Protein AF-0000000080629935 (afdb_homodimer)

Structure (mmCIF, N/CA/C/O backbone):
data_AF-0000000080629935-model_v1
#
loop_
_entity.id
_entity.type
_entity.pdbx_description
1 polymer 'L-2-amino-thiazoline-4-carboxylic acid hydrolase'
#
loop_
_atom_site.group_PDB
_atom_site.id
_atom_site.type_symbol
_atom_site.label_atom_id
_atom_site.label_alt_id
_atom_site.label_comp_id
_atom_site.label_asym_id
_atom_site.label_entity_id
_atom_site.label_seq_id
_atom_site.pdbx_PDB_ins_code
_atom_site.Cartn_x
_atom_site.Cartn_y
_atom_site.Cartn_z
_atom_site.occupancy
_atom_site.B_iso_or_equiv
_atom_site.auth_seq_id
_atom_site.auth_comp_id
_atom_site.auth_asym_id
_atom_site.auth_atom_id
_atom_site.pdbx_PDB_model_num
ATOM 1 N N . MET A 1 1 ? -46.656 -44.812 -2.889 1 33.25 1 MET A N 1
ATOM 2 C CA . MET A 1 1 ? -46.312 -43.688 -2.041 1 33.25 1 MET A CA 1
ATOM 3 C C . MET A 1 1 ? -44.938 -43.125 -2.422 1 33.25 1 MET A C 1
ATOM 5 O O . MET A 1 1 ? -43.906 -43.75 -2.172 1 33.25 1 MET A O 1
ATOM 9 N N . THR A 1 2 ? -44.875 -42.406 -3.613 1 36.81 2 THR A N 1
ATOM 10 C CA . THR A 1 2 ? -43.75 -41.844 -4.352 1 36.81 2 THR A CA 1
ATOM 11 C C . THR A 1 2 ? -43.062 -40.75 -3.531 1 36.81 2 THR A C 1
ATOM 13 O O . THR A 1 2 ? -43.656 -39.781 -3.141 1 36.81 2 THR A O 1
ATOM 16 N N . GLU A 1 3 ? -42.094 -41.219 -2.697 1 35.28 3 GLU A N 1
ATOM 17 C CA . GLU A 1 3 ? -41.281 -40.406 -1.798 1 35.28 3 GLU A CA 1
ATOM 18 C C . GLU A 1 3 ? -40.594 -39.281 -2.559 1 35.28 3 GLU A C 1
ATOM 20 O O . GLU A 1 3 ? -39.812 -39.562 -3.492 1 35.28 3 GLU A O 1
ATOM 25 N N . ASP A 1 4 ? -41.188 -38.094 -2.67 1 37.97 4 ASP A N 1
ATOM 26 C CA . ASP A 1 4 ? -40.688 -36.812 -3.172 1 37.97 4 ASP A CA 1
ATOM 27 C C . ASP A 1 4 ? -39.375 -36.406 -2.471 1 37.97 4 ASP A C 1
ATOM 29 O O . ASP A 1 4 ? -39.406 -36.062 -1.287 1 37.97 4 ASP A O 1
ATOM 33 N N . THR A 1 5 ? -38.312 -37.125 -2.711 1 33.22 5 THR A N 1
ATOM 34 C CA . THR A 1 5 ? -37.031 -36.75 -2.135 1 33.22 5 THR A CA 1
ATOM 35 C C . THR A 1 5 ? -36.656 -35.344 -2.508 1 33.22 5 THR A C 1
ATOM 37 O O . THR A 1 5 ? -36.406 -35.031 -3.678 1 33.22 5 THR A O 1
ATOM 40 N N . LYS A 1 6 ? -37.219 -34.344 -1.688 1 39.31 6 LYS A N 1
ATOM 41 C CA . LYS A 1 6 ? -36.781 -32.969 -1.823 1 39.31 6 LYS A CA 1
ATOM 42 C C . LYS A 1 6 ? -35.25 -32.875 -1.893 1 39.31 6 LYS A C 1
ATOM 44 O O . LYS A 1 6 ? -34.562 -33.438 -1.053 1 39.31 6 LYS A O 1
ATOM 49 N N . PRO A 1 7 ? -34.719 -32.562 -3.141 1 34.25 7 PRO A N 1
ATOM 50 C CA . PRO A 1 7 ? -33.25 -32.438 -3.207 1 34.25 7 PRO A CA 1
ATOM 51 C C . PRO A 1 7 ? -32.688 -31.547 -2.1 1 34.25 7 PRO A C 1
ATOM 53 O O . PRO A 1 7 ? -33.375 -30.656 -1.594 1 34.25 7 PRO A O 1
ATOM 56 N N . PRO A 1 8 ? -31.609 -31.969 -1.345 1 31.23 8 PRO A N 1
ATOM 57 C CA . PRO A 1 8 ? -31.078 -31.203 -0.211 1 31.23 8 PRO A CA 1
ATOM 58 C C . PRO A 1 8 ? -30.719 -29.766 -0.582 1 31.23 8 PRO A C 1
ATOM 60 O O . PRO A 1 8 ? -30.125 -29.531 -1.639 1 31.23 8 PRO A O 1
ATOM 63 N N . ALA A 1 9 ? -31.453 -28.719 -0.182 1 34.16 9 ALA A N 1
ATOM 64 C CA . ALA A 1 9 ? -31.391 -27.266 -0.333 1 34.16 9 ALA A CA 1
ATOM 65 C C . ALA A 1 9 ? -30.016 -26.734 0.021 1 34.16 9 ALA A C 1
ATOM 67 O O . ALA A 1 9 ? -29.781 -25.516 -0.039 1 34.16 9 ALA A O 1
ATOM 68 N N . PHE A 1 10 ? -29.281 -27.438 0.878 1 31.06 10 PHE A N 1
ATOM 69 C CA . PHE A 1 10 ? -28.281 -26.609 1.57 1 31.06 10 PHE A CA 1
ATOM 70 C C . PHE A 1 10 ? -27.141 -26.234 0.634 1 31.06 10 PHE A C 1
ATOM 72 O O . PHE A 1 10 ? -26.125 -26.922 0.597 1 31.06 10 PHE A O 1
ATOM 79 N N . ALA A 1 11 ? -27.266 -26.172 -0.703 1 33.25 11 ALA A N 1
ATOM 80 C CA . ALA A 1 11 ? -26 -25.75 -1.275 1 33.25 11 ALA A CA 1
ATOM 81 C C . ALA A 1 11 ? -25.469 -24.516 -0.56 1 33.25 11 ALA A C 1
ATOM 83 O O . ALA A 1 11 ? -26.188 -23.531 -0.379 1 33.25 11 ALA A O 1
ATOM 84 N N . PRO A 1 12 ? -24.469 -24.562 0.341 1 32.44 12 PRO A N 1
ATOM 85 C CA . PRO A 1 12 ? -23.984 -23.344 0.992 1 32.44 12 PRO A CA 1
ATOM 86 C C . PRO A 1 12 ? -23.938 -22.156 0.04 1 32.44 12 PRO A C 1
ATOM 88 O O . PRO A 1 12 ? -23.641 -22.312 -1.147 1 32.44 12 PRO A O 1
ATOM 91 N N . ALA A 1 13 ? -24.766 -21.125 0.115 1 33.16 13 ALA A N 1
ATOM 92 C CA . ALA A 1 13 ? -24.812 -19.891 -0.667 1 33.16 13 ALA A CA 1
ATOM 93 C C . ALA A 1 13 ? -23.406 -19.438 -1.07 1 33.16 13 ALA A C 1
ATOM 95 O O . ALA A 1 13 ? -22.438 -19.75 -0.384 1 33.16 13 ALA A O 1
ATOM 96 N N . ALA A 1 14 ? -22.969 -19.125 -2.227 1 40.19 14 ALA A N 1
ATOM 97 C CA . ALA A 1 14 ? -21.812 -18.438 -2.795 1 40.19 14 ALA A CA 1
ATOM 98 C C . ALA A 1 14 ? -21.281 -17.359 -1.84 1 40.19 14 ALA A C 1
ATOM 100 O O . ALA A 1 14 ? -22.047 -16.5 -1.384 1 40.19 14 ALA A O 1
ATOM 101 N N . GLY A 1 15 ? -20.359 -17.453 -0.829 1 44.31 15 GLY A N 1
ATOM 102 C CA . GLY A 1 15 ? -19.859 -16.562 0.204 1 44.31 15 GLY A CA 1
ATOM 103 C C . GLY A 1 15 ? -19.875 -15.102 -0.219 1 44.31 15 GLY A C 1
ATOM 104 O O . GLY A 1 15 ? -19.391 -14.758 -1.3 1 44.31 15 GLY A O 1
ATOM 105 N N . ALA A 1 16 ? -20.797 -14.281 0.183 1 56.59 16 ALA A N 1
ATOM 106 C CA . ALA A 1 16 ? -21.047 -12.875 -0.113 1 56.59 16 ALA A CA 1
ATOM 107 C C . ALA A 1 16 ? -19.75 -12.078 -0.083 1 56.59 16 ALA A C 1
ATOM 109 O O . ALA A 1 16 ? -18.875 -12.328 0.755 1 56.59 16 ALA A O 1
ATOM 110 N N . ALA A 1 17 ? -19.391 -11.438 -1.203 1 70.88 17 ALA A N 1
ATOM 111 C CA . ALA A 1 17 ? -18.281 -10.484 -1.284 1 70.88 17 ALA A CA 1
ATOM 112 C C . ALA A 1 17 ? -18.25 -9.578 -0.054 1 70.88 17 ALA A C 1
ATOM 114 O O . ALA A 1 17 ? -19.297 -9.195 0.469 1 70.88 17 ALA A O 1
ATOM 115 N N . PRO A 1 18 ? -17.031 -9.531 0.608 1 81.25 18 PRO A N 1
ATOM 116 C CA . PRO A 1 18 ? -16.938 -8.617 1.75 1 81.25 18 PRO A CA 1
ATOM 117 C C . PRO A 1 18 ? -17.562 -7.25 1.459 1 81.25 18 PRO A C 1
ATOM 119 O O . PRO A 1 18 ? -17.578 -6.809 0.307 1 81.25 18 PRO A O 1
ATOM 122 N N . ASP A 1 19 ? -18.016 -6.719 2.506 1 88.94 19 ASP A N 1
ATOM 123 C CA . ASP A 1 19 ? -18.609 -5.395 2.342 1 88.94 19 ASP A CA 1
ATOM 124 C C . ASP A 1 19 ? -17.531 -4.352 2.025 1 88.94 19 ASP A C 1
ATOM 126 O O . ASP A 1 19 ? -16.344 -4.637 2.105 1 88.94 19 ASP A O 1
ATOM 130 N N . HIS A 1 20 ? -17.953 -3.195 1.669 1 88.62 20 HIS A N 1
ATOM 131 C CA . HIS A 1 20 ? -17.094 -2.111 1.21 1 88.62 20 HIS A CA 1
ATOM 132 C C . HIS A 1 20 ? -16.031 -1.762 2.258 1 88.62 20 HIS A C 1
ATOM 134 O O . HI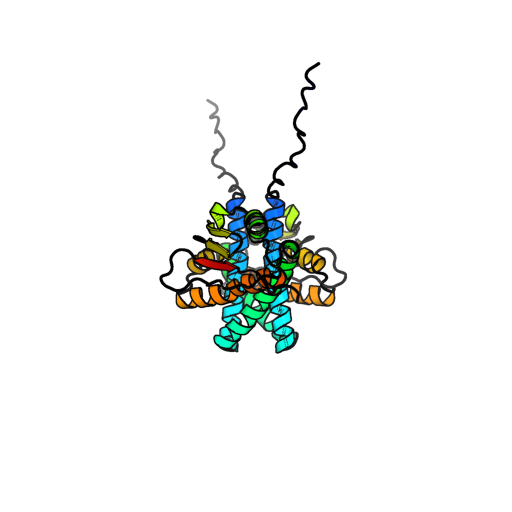S A 1 20 ? -14.844 -1.656 1.94 1 88.62 20 HIS A O 1
ATOM 140 N N . ALA A 1 21 ? -16.484 -1.574 3.459 1 90.44 21 ALA A N 1
ATOM 141 C CA . ALA A 1 21 ? -15.57 -1.202 4.539 1 90.44 21 ALA A CA 1
ATOM 142 C C . ALA A 1 21 ? -14.477 -2.25 4.719 1 90.44 21 ALA A C 1
ATOM 144 O O . ALA A 1 21 ? -13.305 -1.91 4.922 1 90.44 21 ALA A O 1
ATOM 145 N N . THR A 1 22 ? -14.867 -3.469 4.609 1 93.56 22 THR A N 1
ATOM 146 C CA . THR A 1 22 ? -13.914 -4.562 4.75 1 93.56 22 THR A CA 1
ATOM 147 C C . THR A 1 22 ? -12.914 -4.57 3.594 1 93.56 22 THR A C 1
ATOM 149 O O . THR A 1 22 ? -11.719 -4.77 3.799 1 93.56 22 THR A O 1
ATOM 152 N N . GLN A 1 23 ? -13.414 -4.316 2.391 1 94 23 GLN A N 1
ATOM 153 C CA . GLN A 1 23 ? -12.531 -4.289 1.228 1 94 23 GLN A CA 1
ATOM 154 C C . GLN A 1 23 ? -11.508 -3.162 1.34 1 94 23 GLN A C 1
ATOM 156 O O . GLN A 1 23 ? -10.336 -3.342 0.995 1 94 23 GLN A O 1
ATOM 161 N N . LEU A 1 24 ? -11.953 -2.078 1.814 1 95.5 24 LEU A N 1
ATOM 162 C CA . LEU A 1 24 ? -11.055 -0.943 1.99 1 95.5 24 LEU A CA 1
ATOM 163 C C . LEU A 1 24 ? -10.016 -1.237 3.066 1 95.5 24 LEU A C 1
ATOM 165 O O . LEU A 1 24 ? -8.828 -0.963 2.877 1 95.5 24 LEU A O 1
ATOM 169 N N . ARG A 1 25 ? -10.484 -1.819 4.16 1 95.94 25 ARG A N 1
ATOM 170 C CA . ARG A 1 25 ? -9.562 -2.186 5.23 1 95.94 25 ARG A CA 1
ATOM 171 C C . ARG A 1 25 ? -8.523 -3.195 4.742 1 95.94 25 ARG A C 1
ATOM 173 O O . ARG A 1 25 ? -7.352 -3.117 5.109 1 95.94 25 ARG A O 1
ATOM 180 N N . ASN A 1 26 ? -8.984 -4.121 3.934 1 96.19 26 ASN A N 1
ATOM 181 C CA . ASN A 1 26 ? -8.062 -5.105 3.371 1 96.19 26 ASN A CA 1
ATOM 182 C C . ASN A 1 26 ? -7.027 -4.457 2.465 1 96.19 26 ASN A C 1
ATOM 184 O O . ASN A 1 26 ? -5.871 -4.883 2.434 1 96.19 26 ASN A O 1
ATOM 188 N N . ALA A 1 27 ? -7.461 -3.465 1.712 1 97 27 ALA A N 1
ATOM 189 C CA . ALA A 1 27 ? -6.52 -2.756 0.85 1 97 27 ALA A CA 1
ATOM 190 C C . ALA A 1 27 ? -5.465 -2.027 1.674 1 97 27 ALA A C 1
ATOM 192 O O . ALA A 1 27 ? -4.281 -2.033 1.323 1 97 27 ALA A O 1
ATOM 193 N N . TYR A 1 28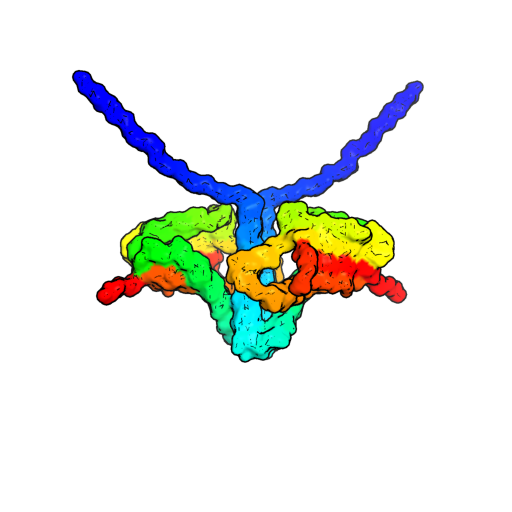 ? -5.801 -1.416 2.783 1 98.06 28 TYR A N 1
ATOM 194 C CA . TYR A 1 28 ? -4.848 -0.768 3.678 1 98.06 28 TYR A CA 1
ATOM 195 C C . TYR A 1 28 ? -3.92 -1.791 4.32 1 98.06 28 TYR A C 1
ATOM 197 O O . TYR A 1 28 ? -2.727 -1.529 4.5 1 98.06 28 TYR A O 1
ATOM 205 N N . ALA A 1 29 ? -4.492 -2.914 4.652 1 98.06 29 ALA A N 1
ATOM 206 C CA . ALA A 1 29 ? -3.684 -3.975 5.242 1 98.06 29 ALA A CA 1
ATOM 207 C C . ALA A 1 29 ? -2.621 -4.465 4.266 1 98.06 29 ALA A C 1
ATOM 209 O O . ALA A 1 29 ? -1.511 -4.816 4.668 1 98.06 29 ALA A O 1
ATOM 210 N N . MET A 1 30 ? -2.971 -4.473 3.01 1 98.12 30 MET A N 1
ATOM 211 C CA . MET A 1 30 ? -2.006 -4.875 1.989 1 98.12 30 MET A CA 1
ATOM 212 C C . MET A 1 30 ? -0.875 -3.857 1.883 1 98.12 30 MET A C 1
ATOM 214 O O . MET A 1 30 ? 0.289 -4.23 1.727 1 98.12 30 MET A O 1
ATOM 218 N N . ARG A 1 31 ? -1.208 -2.65 1.951 1 98.62 31 ARG A N 1
ATOM 219 C CA . ARG A 1 31 ? -0.164 -1.63 1.954 1 98.62 31 ARG A CA 1
ATOM 220 C C . ARG A 1 31 ? 0.712 -1.747 3.195 1 98.62 31 ARG A C 1
ATOM 222 O O . ARG A 1 31 ? 1.938 -1.648 3.109 1 98.62 31 ARG A O 1
ATOM 229 N N . ALA A 1 32 ? 0.065 -1.957 4.348 1 98.88 32 ALA A N 1
ATOM 230 C CA . ALA A 1 32 ? 0.81 -2.137 5.59 1 98.88 32 ALA A CA 1
ATOM 231 C C . ALA A 1 32 ? 1.787 -3.305 5.48 1 98.88 32 ALA A C 1
ATOM 233 O O . ALA A 1 32 ? 2.947 -3.191 5.883 1 98.88 32 ALA A O 1
ATOM 234 N N . ALA A 1 33 ? 1.313 -4.379 4.957 1 98.75 33 ALA A N 1
ATOM 235 C CA . ALA A 1 33 ? 2.158 -5.562 4.801 1 98.75 33 ALA A CA 1
ATOM 236 C C . ALA A 1 33 ? 3.33 -5.277 3.867 1 98.75 33 ALA A C 1
ATOM 238 O O . ALA A 1 33 ? 4.449 -5.738 4.109 1 98.75 33 ALA A O 1
ATOM 239 N N . SER A 1 34 ? 3.025 -4.551 2.832 1 98.69 34 SER A N 1
ATOM 240 C CA . SER A 1 34 ? 4.094 -4.176 1.913 1 98.69 34 SER A CA 1
ATOM 241 C C . SER A 1 34 ? 5.168 -3.359 2.621 1 98.69 34 SER A C 1
ATOM 243 O O . SER A 1 34 ? 6.363 -3.6 2.434 1 98.69 34 SER A O 1
ATOM 245 N N . TYR A 1 35 ? 4.793 -2.385 3.445 1 98.88 35 TYR A N 1
ATOM 246 C CA . TYR A 1 35 ? 5.734 -1.606 4.238 1 98.88 35 TYR A CA 1
ATOM 247 C C . TYR A 1 35 ? 6.566 -2.512 5.141 1 98.88 35 TYR A C 1
ATOM 249 O O . TYR A 1 35 ? 7.789 -2.381 5.203 1 98.88 35 TYR A O 1
ATOM 257 N N . ALA A 1 36 ? 5.902 -3.4 5.785 1 98.94 36 ALA A N 1
ATOM 258 C CA . ALA A 1 36 ? 6.562 -4.238 6.781 1 98.94 36 ALA A CA 1
ATOM 259 C C . ALA A 1 36 ? 7.602 -5.148 6.129 1 98.94 36 ALA A C 1
ATOM 261 O O . ALA A 1 36 ? 8.719 -5.281 6.629 1 98.94 36 ALA A O 1
ATOM 262 N N . HIS A 1 37 ? 7.25 -5.746 5.008 1 98.88 37 HIS A N 1
ATOM 263 C CA . HIS A 1 37 ? 8.188 -6.652 4.352 1 98.88 37 HIS A CA 1
ATOM 264 C C . HIS A 1 37 ? 9.359 -5.887 3.75 1 98.88 37 HIS A C 1
ATOM 266 O O . HIS A 1 37 ? 10.5 -6.363 3.787 1 98.88 37 HIS A O 1
ATOM 272 N N . MET A 1 38 ? 9.078 -4.703 3.176 1 98.88 38 MET A N 1
ATOM 273 C CA . MET A 1 38 ? 10.172 -3.861 2.688 1 98.88 38 MET A CA 1
ATOM 274 C C . MET A 1 38 ? 11.109 -3.477 3.824 1 98.88 38 MET A C 1
ATOM 276 O O . MET A 1 38 ? 12.328 -3.582 3.686 1 98.88 38 MET A O 1
ATOM 280 N N . PHE A 1 39 ? 10.578 -3.084 4.953 1 98.94 39 PHE A N 1
ATOM 281 C CA . PHE A 1 39 ? 11.367 -2.707 6.125 1 98.94 39 PHE A CA 1
ATOM 282 C C . PHE A 1 39 ? 12.219 -3.877 6.605 1 98.94 39 PHE A C 1
ATOM 284 O O . PHE A 1 39 ? 13.398 -3.707 6.906 1 98.94 39 PHE A O 1
ATOM 291 N N . ASP A 1 40 ? 11.625 -5.066 6.617 1 98.88 40 ASP A N 1
ATOM 292 C CA . ASP A 1 40 ? 12.336 -6.25 7.094 1 98.88 40 ASP A CA 1
ATOM 293 C C . ASP A 1 40 ? 13.516 -6.582 6.188 1 98.88 40 ASP A C 1
ATOM 295 O O . ASP A 1 40 ? 14.617 -6.859 6.672 1 98.88 40 ASP A O 1
ATOM 299 N N . VAL A 1 41 ? 13.297 -6.551 4.922 1 98.94 41 VAL A N 1
ATOM 300 C CA . VAL A 1 41 ? 14.367 -6.859 3.979 1 98.94 41 VAL A CA 1
ATOM 301 C C . VAL A 1 41 ? 15.484 -5.828 4.105 1 98.94 41 VAL A C 1
ATOM 303 O O . VAL A 1 41 ? 16.672 -6.184 4.148 1 98.94 41 VAL A O 1
ATOM 306 N N . LEU A 1 42 ? 15.125 -4.559 4.207 1 98.94 42 LEU A N 1
ATOM 307 C CA . LEU A 1 42 ? 16.109 -3.492 4.332 1 98.94 42 LEU A CA 1
ATOM 308 C C . LEU A 1 42 ? 16.875 -3.615 5.645 1 98.94 42 LEU A C 1
ATOM 310 O O . LEU A 1 42 ? 18.094 -3.42 5.672 1 98.94 42 LEU A O 1
ATOM 314 N N . ARG A 1 43 ? 16.156 -3.926 6.664 1 98.88 43 ARG A N 1
ATOM 315 C CA . ARG A 1 43 ? 16.797 -4.082 7.969 1 98.88 43 ARG A CA 1
ATOM 316 C C . ARG A 1 43 ? 17.797 -5.238 7.957 1 98.88 43 ARG A C 1
ATOM 318 O O . ARG A 1 43 ? 18.891 -5.129 8.516 1 98.88 43 ARG A O 1
ATOM 325 N N . GLU A 1 44 ? 17.391 -6.309 7.352 1 98.81 44 GLU A N 1
ATOM 326 C CA . GLU A 1 44 ? 18.266 -7.48 7.266 1 98.81 44 GLU A CA 1
ATOM 327 C C . GLU A 1 44 ? 19.531 -7.176 6.465 1 98.81 44 GLU A C 1
ATOM 329 O O . GLU A 1 44 ? 20.609 -7.66 6.793 1 98.81 44 GLU A O 1
ATOM 334 N N . ARG A 1 45 ? 19.391 -6.328 5.516 1 98.5 45 ARG A N 1
ATOM 335 C CA . ARG A 1 45 ? 20.5 -6.086 4.605 1 98.5 45 ARG A CA 1
ATOM 336 C C . ARG A 1 45 ? 21.391 -4.949 5.113 1 98.5 45 ARG A C 1
ATOM 338 O O . ARG A 1 45 ? 22.609 -4.973 4.922 1 98.5 45 ARG A O 1
ATOM 345 N N . TYR A 1 46 ? 20.719 -3.953 5.738 1 98.75 46 TYR A N 1
ATOM 346 C CA . TYR A 1 46 ? 21.484 -2.727 5.941 1 98.75 46 TYR A CA 1
ATOM 347 C C . TYR A 1 46 ? 21.359 -2.242 7.379 1 98.75 46 TYR A C 1
ATOM 349 O O . TYR A 1 46 ? 21.984 -1.243 7.762 1 98.75 46 TYR A O 1
ATOM 357 N N . GLY A 1 47 ? 20.594 -2.877 8.203 1 98.81 47 GLY A N 1
ATOM 358 C CA . GLY A 1 47 ? 20.391 -2.463 9.578 1 98.81 47 GLY A CA 1
ATOM 359 C C . GLY A 1 47 ? 19.172 -1.567 9.75 1 98.81 47 GLY A C 1
ATOM 360 O O . GLY A 1 47 ? 18.672 -1.012 8.781 1 98.81 47 GLY A O 1
ATOM 361 N N . THR A 1 48 ? 18.75 -1.412 10.977 1 98.81 48 THR A N 1
ATOM 362 C CA . THR A 1 48 ? 17.5 -0.746 11.336 1 98.81 48 THR A CA 1
ATOM 363 C C . THR A 1 48 ? 17.547 0.732 10.961 1 98.81 48 THR A C 1
ATOM 365 O O . THR A 1 48 ? 16.594 1.269 10.398 1 98.81 48 THR A O 1
ATOM 368 N N . GLU A 1 49 ? 18.656 1.392 11.281 1 98.75 49 GLU A N 1
ATOM 369 C CA . GLU A 1 49 ? 18.766 2.828 11.047 1 98.75 49 GLU A CA 1
ATOM 370 C C . GLU A 1 49 ? 18.656 3.154 9.562 1 98.75 49 GLU A C 1
ATOM 372 O O . GLU A 1 49 ? 17.938 4.082 9.18 1 98.75 49 GLU A O 1
ATOM 377 N N . THR A 1 50 ? 19.328 2.354 8.781 1 98.81 50 THR A N 1
ATOM 378 C CA . THR A 1 50 ? 19.297 2.566 7.34 1 98.81 50 THR A CA 1
ATOM 379 C C . THR A 1 50 ? 17.906 2.232 6.773 1 98.81 50 THR A C 1
ATOM 381 O O . THR A 1 50 ? 17.406 2.934 5.895 1 98.81 50 THR A O 1
ATOM 384 N N . ALA A 1 51 ? 17.281 1.161 7.238 1 98.88 51 ALA A N 1
ATOM 385 C CA . ALA A 1 51 ? 15.922 0.798 6.82 1 98.88 51 ALA A CA 1
ATOM 386 C C . ALA A 1 51 ? 14.945 1.935 7.09 1 98.88 51 ALA A C 1
ATOM 388 O O . ALA A 1 51 ? 14.133 2.281 6.227 1 98.88 51 ALA A O 1
ATOM 389 N N . LEU A 1 52 ? 15.094 2.498 8.281 1 98.88 52 LEU A N 1
ATOM 390 C CA . LEU A 1 52 ? 14.219 3.6 8.664 1 98.88 52 LEU A CA 1
ATOM 391 C C . LEU A 1 52 ? 14.469 4.82 7.781 1 98.88 52 LEU A C 1
ATOM 393 O O . LEU A 1 52 ? 13.523 5.492 7.367 1 98.88 52 LEU A O 1
ATOM 397 N N . ASP A 1 53 ? 15.695 5.105 7.531 1 98.88 53 ASP A N 1
ATOM 398 C CA . ASP A 1 53 ? 16.047 6.27 6.723 1 98.88 53 ASP A CA 1
ATOM 399 C C . ASP A 1 53 ? 15.484 6.152 5.312 1 98.88 53 ASP A C 1
ATOM 401 O O . ASP A 1 53 ? 14.883 7.098 4.797 1 98.88 53 ASP A O 1
ATOM 405 N N . ILE A 1 54 ? 15.609 5.023 4.707 1 98.94 54 ILE A N 1
ATOM 406 C CA . ILE A 1 54 ? 15.109 4.777 3.355 1 98.94 54 ILE A CA 1
ATOM 407 C C . ILE A 1 54 ? 13.586 4.844 3.346 1 98.94 54 ILE A C 1
ATOM 409 O 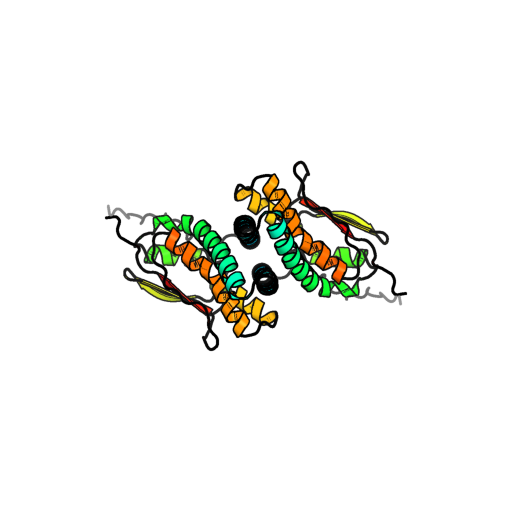O . ILE A 1 54 ? 12.992 5.504 2.49 1 98.94 54 ILE A O 1
ATOM 413 N N . GLY A 1 55 ? 13.008 4.133 4.281 1 98.94 55 GLY A N 1
ATOM 414 C CA . GLY A 1 55 ? 11.555 4.125 4.359 1 98.94 55 GLY A CA 1
ATOM 415 C C . GLY A 1 55 ? 10.961 5.5 4.594 1 98.94 55 GLY A C 1
ATOM 416 O O . GLY A 1 55 ? 9.961 5.863 3.965 1 98.94 55 GLY A O 1
ATOM 417 N N . ARG A 1 56 ? 11.586 6.234 5.488 1 98.94 56 ARG A N 1
ATOM 418 C CA . ARG A 1 56 ? 11.102 7.578 5.785 1 98.94 56 ARG A CA 1
ATOM 419 C C . ARG A 1 56 ? 11.227 8.484 4.562 1 98.94 56 ARG A C 1
ATOM 421 O O . ARG A 1 56 ? 10.328 9.281 4.285 1 98.94 56 ARG A O 1
ATOM 428 N N . GLU A 1 57 ? 12.281 8.367 3.887 1 98.94 57 GLU A N 1
ATOM 429 C CA . GLU A 1 57 ? 12.453 9.18 2.688 1 98.94 57 GLU A CA 1
ATOM 430 C C . GLU A 1 57 ? 11.383 8.852 1.645 1 98.94 57 GLU A C 1
ATOM 432 O O . GLU A 1 57 ? 10.789 9.758 1.052 1 98.94 57 GLU A O 1
ATOM 437 N N . ALA A 1 58 ? 11.164 7.594 1.395 1 98.88 58 ALA A N 1
ATOM 438 C CA . ALA A 1 58 ? 10.18 7.164 0.405 1 98.88 58 ALA A CA 1
ATOM 439 C C . ALA A 1 58 ? 8.781 7.641 0.783 1 98.88 58 ALA A C 1
ATOM 441 O O . ALA A 1 58 ? 8.047 8.156 -0.06 1 98.88 58 ALA A O 1
ATOM 442 N N . THR A 1 59 ? 8.414 7.465 2.072 1 98.88 59 THR A N 1
ATOM 443 C CA . THR A 1 59 ? 7.074 7.84 2.498 1 98.88 59 THR A CA 1
ATOM 444 C C . THR A 1 59 ? 6.926 9.359 2.551 1 98.88 59 THR A C 1
ATOM 446 O O . THR A 1 59 ? 5.848 9.891 2.283 1 98.88 59 THR A O 1
ATOM 449 N N . ARG A 1 60 ? 8.016 10.055 2.875 1 98.88 60 ARG A N 1
ATOM 450 C CA . ARG A 1 60 ? 7.977 11.516 2.834 1 98.88 60 ARG A CA 1
ATOM 451 C C . ARG A 1 60 ? 7.734 12.016 1.414 1 98.88 60 ARG A C 1
ATOM 453 O O . ARG A 1 60 ? 6.93 12.922 1.2 1 98.88 60 ARG A O 1
ATOM 460 N N . ARG A 1 61 ? 8.367 11.445 0.442 1 98.81 61 ARG A N 1
ATOM 461 C CA . ARG A 1 61 ? 8.156 11.82 -0.953 1 98.81 61 ARG A CA 1
ATOM 462 C C . ARG A 1 61 ? 6.715 11.57 -1.377 1 98.81 61 ARG A C 1
ATOM 464 O O . ARG A 1 61 ? 6.145 12.352 -2.145 1 98.81 61 ARG A O 1
ATOM 471 N N . LEU A 1 62 ? 6.191 10.469 -0.928 1 98.62 62 LEU A N 1
ATOM 472 C CA . LEU A 1 62 ? 4.777 10.203 -1.175 1 98.62 62 LEU A CA 1
ATOM 473 C C . LEU A 1 62 ? 3.906 11.305 -0.587 1 98.62 62 LEU A C 1
ATOM 475 O O . LEU A 1 62 ? 2.979 11.789 -1.243 1 98.62 62 LEU A O 1
ATOM 479 N N . GLY A 1 63 ? 4.203 11.68 0.639 1 98.75 63 GLY A N 1
ATOM 480 C CA . GLY A 1 63 ? 3.494 12.781 1.266 1 98.75 63 GLY A CA 1
ATOM 481 C C . GLY A 1 63 ? 3.621 14.086 0.496 1 98.75 63 GLY A C 1
ATOM 482 O O . GLY A 1 63 ? 2.646 14.828 0.358 1 98.75 63 GLY A O 1
ATOM 483 N N . GLU A 1 64 ? 4.812 14.375 0.026 1 98.75 64 GLU A N 1
ATOM 484 C CA . GLU A 1 64 ? 5.039 15.594 -0.747 1 98.75 64 GLU A CA 1
ATOM 485 C C . GLU A 1 64 ? 4.152 15.633 -1.986 1 98.75 64 GLU A C 1
ATOM 487 O O . GLU A 1 64 ? 3.545 16.672 -2.289 1 98.75 64 GLU A O 1
ATOM 492 N N . ALA A 1 65 ? 4.105 14.523 -2.619 1 97.62 65 ALA A N 1
ATOM 493 C CA . ALA A 1 65 ? 3.25 14.438 -3.799 1 97.62 65 ALA A CA 1
ATOM 494 C C . ALA A 1 65 ? 1.785 14.656 -3.43 1 97.62 65 ALA A C 1
ATOM 496 O O . ALA A 1 65 ? 1.046 15.32 -4.164 1 97.62 65 ALA A O 1
ATOM 497 N N . MET A 1 66 ? 1.336 14.195 -2.338 1 97.12 66 MET A N 1
ATOM 498 C CA . MET A 1 66 ? -0.048 14.312 -1.888 1 97.12 66 MET A CA 1
ATOM 499 C C . MET A 1 66 ? -0.357 15.727 -1.421 1 97.12 66 MET A C 1
ATOM 501 O O . MET A 1 66 ? -1.493 16.188 -1.535 1 97.12 66 MET A O 1
ATOM 505 N N . GLY A 1 67 ? 0.629 16.359 -0.862 1 98.31 67 GLY A N 1
ATOM 506 C CA . GLY A 1 67 ? 0.433 17.641 -0.217 1 98.31 67 GLY A CA 1
ATOM 507 C C . GLY A 1 67 ? 0.113 18.75 -1.196 1 98.31 67 GLY A C 1
ATOM 508 O O . GLY A 1 67 ? -0.426 19.797 -0.808 1 98.31 67 GLY A O 1
ATOM 509 N N . VAL A 1 68 ? 0.438 18.531 -2.477 1 97.19 68 VAL A N 1
ATOM 510 C CA . VAL A 1 68 ? 0.271 19.547 -3.518 1 97.19 68 VAL A CA 1
ATOM 511 C C . VAL A 1 68 ? -1.19 19.984 -3.578 1 97.19 68 VAL A C 1
ATOM 513 O O . VAL A 1 68 ? -1.481 21.172 -3.781 1 97.19 68 VAL A O 1
ATOM 516 N N . LYS A 1 69 ? -2.131 19.172 -3.326 1 96.56 69 LYS A N 1
ATOM 517 C CA . LYS A 1 69 ? -3.549 19.484 -3.465 1 96.56 69 LYS A CA 1
ATOM 518 C C . LYS A 1 69 ? -4.023 20.391 -2.33 1 96.56 69 LYS A C 1
ATOM 520 O O . LYS A 1 69 ? -5.105 20.984 -2.406 1 96.56 69 LYS A O 1
ATOM 525 N N . TYR A 1 70 ? -3.217 20.516 -1.309 1 98.19 70 TYR A N 1
ATOM 526 C CA . TYR A 1 70 ? -3.607 21.328 -0.164 1 98.19 70 TYR A CA 1
ATOM 527 C C . TYR A 1 70 ? -2.887 22.672 -0.181 1 98.19 70 TYR A C 1
ATOM 529 O O . TYR A 1 70 ? -3.064 23.5 0.726 1 98.19 70 TYR A O 1
ATOM 537 N N . ALA A 1 71 ? -2.125 23 -1.194 1 97.69 71 ALA A N 1
ATOM 538 C CA . ALA A 1 71 ? -1.251 24.172 -1.246 1 97.69 71 ALA A CA 1
ATOM 539 C C . ALA A 1 71 ? -2.059 25.453 -1.176 1 97.69 71 ALA A C 1
ATOM 541 O O . ALA A 1 71 ? -1.568 26.484 -0.687 1 97.69 71 ALA A O 1
ATOM 542 N N . ALA A 1 72 ? -3.281 25.391 -1.583 1 97.75 72 ALA A N 1
ATOM 543 C CA . ALA A 1 72 ? -4.129 26.578 -1.588 1 97.75 72 ALA A CA 1
ATOM 544 C C . ALA A 1 72 ? -4.402 27.062 -0.167 1 97.75 72 ALA A C 1
ATOM 546 O O . ALA A 1 72 ? -4.738 28.234 0.044 1 97.75 72 ALA A O 1
ATOM 547 N N . HIS A 1 73 ? -4.254 26.25 0.804 1 98.06 73 HIS A N 1
ATOM 548 C CA . HIS A 1 73 ? -4.523 26.609 2.193 1 98.06 73 HIS A CA 1
ATOM 549 C C . HIS A 1 73 ? -3.271 27.141 2.877 1 98.06 73 HIS A C 1
ATOM 551 O O . HIS A 1 73 ? -3.355 27.734 3.959 1 98.06 73 HIS A O 1
ATOM 557 N N . GLY A 1 74 ? -2.055 26.828 2.408 1 96.81 74 GLY A N 1
ATOM 558 C CA . GLY A 1 74 ? -0.812 27.297 3.004 1 96.81 74 GLY A CA 1
ATOM 559 C C . GLY A 1 74 ? -0.611 28.797 2.873 1 96.81 74 GLY A C 1
ATOM 560 O O . GLY A 1 74 ? -1.117 29.422 1.937 1 96.81 74 GLY A O 1
ATOM 561 N N . PRO A 1 75 ? -0.019 29.5 3.652 1 97.06 75 PRO A N 1
ATOM 562 C CA . PRO A 1 75 ? 0.686 28.875 4.773 1 97.06 75 PRO A CA 1
ATOM 563 C C . PRO A 1 75 ? -0.126 28.906 6.066 1 97.06 75 PRO A C 1
ATOM 565 O O . PRO A 1 75 ? 0.313 28.359 7.086 1 97.06 75 PRO A O 1
ATOM 568 N N . ASP A 1 76 ? -1.403 29.484 6.027 1 97 76 ASP A N 1
ATOM 569 C CA . ASP A 1 76 ? -1.921 29.781 7.359 1 97 76 ASP A CA 1
ATOM 570 C C . ASP A 1 76 ? -3.434 29.578 7.418 1 97 76 ASP A C 1
ATOM 572 O O . ASP A 1 76 ? -4.07 29.922 8.422 1 97 76 ASP A O 1
ATOM 576 N N . ASP A 1 77 ? -4.027 29.062 6.414 1 97.62 77 ASP A N 1
ATOM 577 C CA . ASP A 1 77 ? -5.438 28.688 6.477 1 97.62 77 ASP A CA 1
ATOM 578 C C . ASP A 1 77 ? -5.609 27.312 7.102 1 97.62 77 ASP A C 1
ATOM 580 O O . ASP A 1 77 ? -6.035 26.359 6.43 1 97.62 77 ASP A O 1
ATOM 584 N N . LEU A 1 78 ? -5.395 27.203 8.383 1 98.12 78 LEU A N 1
ATOM 585 C CA . LEU A 1 78 ? -5.426 25.938 9.102 1 98.12 78 LEU A CA 1
ATOM 586 C C . LEU A 1 78 ? -6.844 25.375 9.164 1 98.12 78 LEU A C 1
ATOM 588 O O . LEU A 1 78 ? -7.043 24.156 9.117 1 98.12 78 LEU A O 1
ATOM 592 N N . ALA A 1 79 ? -7.797 26.266 9.273 1 96.69 79 ALA A N 1
ATOM 593 C CA . ALA A 1 79 ? -9.18 25.797 9.305 1 96.69 79 ALA A CA 1
ATOM 594 C C . ALA A 1 79 ? -9.562 25.125 7.984 1 96.69 79 ALA A C 1
ATOM 596 O O . ALA A 1 79 ? -10.188 24.062 7.977 1 96.69 79 ALA A O 1
ATOM 597 N N . GLY A 1 80 ? -9.258 25.781 6.871 1 97.31 80 GLY A N 1
ATOM 598 C CA . GLY A 1 80 ? -9.508 25.188 5.566 1 97.31 80 GLY A CA 1
ATOM 599 C C . GLY A 1 80 ? -8.773 23.875 5.363 1 97.31 80 GLY A C 1
ATOM 600 O O . GLY A 1 80 ? -9.344 22.922 4.828 1 97.31 80 GLY A O 1
ATOM 601 N N . LEU A 1 81 ? -7.508 23.859 5.777 1 98.31 81 LEU A N 1
ATOM 602 C CA . LEU A 1 81 ? -6.715 22.641 5.695 1 98.31 81 LEU A CA 1
ATOM 603 C C . LEU A 1 81 ? -7.371 21.516 6.492 1 98.31 81 LEU A C 1
ATOM 605 O O . LEU A 1 81 ? -7.465 20.375 6.012 1 98.31 81 LEU A O 1
ATOM 609 N N . CYS A 1 82 ? -7.758 21.812 7.707 1 97.56 82 CYS A N 1
ATOM 610 C CA . CYS A 1 82 ? -8.383 20.828 8.586 1 97.56 82 CYS A CA 1
ATOM 611 C C . CYS A 1 82 ? -9.562 20.156 7.902 1 97.56 82 CYS A C 1
ATOM 613 O O . CYS A 1 82 ? -9.633 18.938 7.836 1 97.56 82 CYS A O 1
ATOM 615 N N . HIS A 1 83 ? -10.43 20.953 7.324 1 96.12 83 HIS A N 1
ATOM 616 C CA . HIS A 1 83 ? -11.633 20.453 6.672 1 96.12 83 HIS A CA 1
ATOM 617 C C . HIS A 1 83 ? -11.281 19.625 5.43 1 96.12 83 HIS A C 1
ATOM 619 O O . HIS A 1 83 ? -11.789 18.516 5.25 1 96.12 83 HIS A O 1
ATOM 625 N N . ALA A 1 84 ? -10.438 20.172 4.668 1 96.56 84 ALA A N 1
ATOM 626 C CA . ALA A 1 84 ? -10.07 19.5 3.426 1 96.56 84 ALA A CA 1
ATOM 627 C C . ALA A 1 84 ? -9.375 18.172 3.705 1 96.56 84 ALA A C 1
ATOM 629 O O . ALA A 1 84 ? -9.664 17.156 3.053 1 96.56 84 ALA A O 1
ATOM 630 N N . PHE A 1 85 ? -8.477 18.203 4.656 1 97.62 85 PHE A N 1
ATOM 631 C CA . PHE A 1 85 ? -7.711 17.016 5.012 1 97.62 85 PHE A CA 1
ATOM 632 C C . PHE A 1 85 ? -8.633 15.922 5.551 1 97.62 85 PHE A C 1
ATOM 634 O O . PHE A 1 85 ? -8.586 14.781 5.09 1 97.62 85 PHE A O 1
ATOM 641 N N . LEU A 1 86 ? -9.469 16.219 6.441 1 96.06 86 LEU A N 1
ATOM 642 C CA . LEU A 1 86 ? -10.336 15.234 7.078 1 96.06 86 LEU A CA 1
ATOM 643 C C . LEU A 1 86 ? -11.398 14.734 6.105 1 96.06 86 LEU A C 1
ATOM 645 O O . LEU A 1 86 ? -11.773 13.562 6.141 1 96.06 86 LEU A O 1
ATOM 649 N N . ASP A 1 87 ? -11.828 15.578 5.207 1 93.25 87 ASP A N 1
ATOM 650 C CA . ASP A 1 87 ? -12.812 15.195 4.207 1 93.25 87 ASP A CA 1
ATOM 651 C C . ASP A 1 87 ? -12.219 14.227 3.191 1 93.25 87 ASP A C 1
ATOM 653 O O . ASP A 1 87 ? -12.945 13.469 2.545 1 93.25 87 ASP A O 1
ATOM 657 N N . GLY A 1 88 ? -10.969 14.258 3.072 1 93 88 GLY A N 1
ATOM 658 C CA . GLY A 1 88 ? -10.289 13.414 2.096 1 93 88 GLY A CA 1
ATOM 659 C C . GLY A 1 88 ? -10.008 12.016 2.607 1 93 88 GLY A C 1
ATOM 660 O O . GLY A 1 88 ? -9.57 11.148 1.846 1 93 88 GLY A O 1
ATOM 661 N N . ILE A 1 89 ? -10.273 11.68 3.875 1 93.5 89 ILE A N 1
ATOM 662 C CA . ILE A 1 89 ? -10.008 10.367 4.453 1 93.5 89 ILE A CA 1
ATOM 663 C C . ILE A 1 89 ? -11.227 9.469 4.258 1 93.5 89 ILE A C 1
ATOM 665 O O . ILE A 1 89 ? -12.297 9.727 4.828 1 93.5 89 ILE A O 1
ATOM 669 N N . PRO A 1 90 ? -11.039 8.414 3.496 1 91.31 90 PRO A N 1
ATOM 670 C CA . PRO A 1 90 ? -12.18 7.516 3.295 1 91.31 90 PRO A CA 1
ATOM 671 C C . PRO A 1 90 ? -12.586 6.785 4.574 1 91.31 90 PRO A C 1
ATOM 673 O O . PRO A 1 90 ? -11.727 6.297 5.312 1 91.31 90 PRO A O 1
ATOM 676 N N . ASN A 1 91 ? -13.906 6.684 4.762 1 91.69 91 ASN A N 1
ATOM 677 C CA . ASN A 1 91 ? -14.422 6.023 5.953 1 91.69 91 ASN A CA 1
ATOM 678 C C . ASN A 1 91 ? -13.695 6.488 7.211 1 91.69 91 ASN A C 1
ATOM 680 O O . ASN A 1 91 ? -13.289 5.672 8.039 1 91.69 91 ASN A O 1
ATOM 684 N N . ARG A 1 92 ? -13.555 7.723 7.293 1 93.69 92 ARG A N 1
ATOM 685 C CA . ARG A 1 92 ? -12.695 8.438 8.227 1 93.69 92 ARG A CA 1
ATOM 686 C C . ARG A 1 92 ? -12.883 7.926 9.648 1 93.69 92 ARG A C 1
ATOM 688 O O . ARG A 1 92 ? -11.922 7.539 10.312 1 93.69 92 ARG A O 1
ATOM 695 N N . ASP A 1 93 ? -14.062 7.836 10.195 1 93.94 93 ASP A N 1
ATOM 696 C CA . ASP A 1 93 ? -14.32 7.535 11.602 1 93.94 93 ASP A CA 1
ATOM 697 C C . ASP A 1 93 ? -14.016 6.07 11.906 1 93.94 93 ASP A C 1
ATOM 699 O O . ASP A 1 93 ? -13.422 5.762 12.945 1 93.94 93 ASP A O 1
ATOM 703 N N . SER A 1 94 ? -14.359 5.238 10.984 1 93.69 94 SER A N 1
ATOM 704 C CA . SER A 1 94 ? -14.133 3.818 11.227 1 93.69 94 SER A CA 1
ATOM 705 C C . SER A 1 94 ? -12.672 3.447 11.016 1 93.69 94 SER A C 1
ATOM 707 O O . SER A 1 94 ? -12.141 2.574 11.703 1 93.69 94 SER A O 1
ATOM 709 N N . MET A 1 95 ? -12.047 4.141 10.125 1 94.5 95 MET A N 1
ATOM 710 C CA . MET A 1 95 ? -10.688 3.764 9.75 1 94.5 95 MET A CA 1
ATOM 711 C C . MET A 1 95 ? -9.664 4.441 10.656 1 94.5 95 MET A C 1
ATOM 713 O O . MET A 1 95 ? -8.688 3.818 11.07 1 94.5 95 MET A O 1
ATOM 717 N N . PHE A 1 96 ? -9.984 5.715 11.008 1 97.31 96 PHE A N 1
ATOM 718 C CA . PHE A 1 96 ? -8.914 6.453 11.664 1 97.31 96 PHE A CA 1
ATOM 719 C C . PHE A 1 96 ? -9.414 7.105 12.945 1 97.31 96 PHE A C 1
ATOM 721 O O . PHE A 1 96 ? -8.617 7.508 13.797 1 97.31 96 PHE A O 1
ATOM 728 N N . ALA A 1 97 ? -10.703 7.367 13.094 1 98 97 ALA A N 1
ATOM 729 C CA . ALA A 1 97 ? -11.328 7.957 14.273 1 98 97 ALA A CA 1
ATOM 730 C C . ALA A 1 97 ? -10.57 9.188 14.75 1 98 97 ALA A C 1
ATOM 732 O O . ALA A 1 97 ? -10.141 9.258 15.898 1 98 97 ALA A O 1
ATOM 733 N N . PRO A 1 98 ? -10.461 10.211 13.891 1 98.25 98 PRO A N 1
ATOM 734 C CA . PRO A 1 98 ? -9.734 11.422 14.273 1 98.25 98 PRO A CA 1
ATOM 735 C C . PRO A 1 98 ? -10.477 12.25 15.32 1 98.25 98 PRO A C 1
ATOM 737 O O . PRO A 1 98 ? -11.695 12.398 15.234 1 98.25 98 PRO A O 1
ATOM 740 N N . GLU A 1 99 ? -9.766 12.648 16.312 1 98.56 99 GLU A N 1
ATOM 741 C CA . GLU A 1 99 ? -10.227 13.672 17.25 1 98.56 99 GLU A CA 1
ATOM 742 C C . GLU A 1 99 ? -9.523 15.008 17.016 1 98.56 99 GLU A C 1
ATOM 744 O O . GLU A 1 99 ? -8.305 15.109 17.156 1 98.56 99 GLU A O 1
ATOM 749 N N . ILE A 1 100 ? -10.305 16.016 16.656 1 98.25 100 ILE A N 1
ATOM 750 C CA . ILE A 1 100 ? -9.75 17.359 16.5 1 98.25 100 ILE A CA 1
ATOM 751 C C . ILE A 1 100 ? -9.508 17.984 17.875 1 98.25 100 ILE A C 1
ATOM 753 O O . ILE A 1 100 ? -10.461 18.281 18.594 1 98.25 100 ILE A O 1
ATOM 757 N N . LYS A 1 101 ? -8.281 18.141 18.188 1 98.31 101 LYS A N 1
ATOM 758 C CA . LYS A 1 101 ? -7.93 18.734 19.469 1 98.31 101 LYS A CA 1
ATOM 759 C C . LYS A 1 101 ? -7.883 20.25 19.391 1 98.31 101 LYS A C 1
ATOM 761 O O . LYS A 1 101 ? -8.148 20.938 20.359 1 98.31 101 LYS A O 1
ATOM 766 N N . ARG A 1 102 ? -7.441 20.672 18.188 1 97.88 102 ARG A N 1
ATOM 767 C CA . ARG A 1 102 ? -7.34 22.094 17.906 1 97.88 102 ARG A CA 1
ATOM 768 C C . ARG A 1 102 ? -7.434 22.359 16.406 1 97.88 102 ARG A C 1
ATOM 770 O O . ARG A 1 102 ? -6.891 21.609 15.594 1 97.88 102 ARG A O 1
ATOM 777 N N . CYS A 1 103 ? -8.102 23.328 15.992 1 96.88 103 CYS A N 1
ATOM 778 C CA . CYS A 1 103 ? -8.227 23.75 14.602 1 96.88 103 CYS A CA 1
ATOM 779 C C . CYS A 1 103 ? -8.531 25.234 14.516 1 96.88 103 CYS A C 1
ATOM 781 O O . CYS A 1 103 ? -9.664 25.625 14.219 1 96.88 103 CYS A O 1
ATOM 783 N N . ASP A 1 104 ? -7.516 26.016 14.742 1 94.62 104 ASP A N 1
ATOM 784 C CA . ASP A 1 104 ? -7.664 27.469 14.711 1 94.62 104 ASP A CA 1
ATOM 785 C C . ASP A 1 104 ? -6.496 28.125 13.977 1 94.62 104 ASP A C 1
ATOM 787 O O . ASP A 1 104 ? -5.742 27.453 13.273 1 94.62 104 ASP A O 1
ATOM 791 N N . GLY A 1 105 ? -6.48 29.391 14.086 1 92.75 105 GLY A N 1
ATOM 792 C CA . GLY A 1 105 ? -5.492 30.141 13.328 1 92.75 105 GLY A CA 1
ATOM 793 C C . GLY A 1 105 ? -4.07 29.906 13.797 1 92.75 105 GLY A C 1
ATOM 794 O O . GLY A 1 105 ? -3.113 30.234 13.094 1 92.75 105 GLY A O 1
ATOM 795 N N . ASP A 1 106 ? -3.877 29.281 14.977 1 96.5 106 ASP A N 1
ATOM 796 C CA . ASP A 1 106 ? -2.543 29.109 15.547 1 96.5 106 ASP A CA 1
ATOM 797 C C . ASP A 1 106 ? -2.02 27.703 15.305 1 96.5 106 ASP A C 1
ATOM 799 O O . ASP A 1 106 ? -0.812 27.484 15.172 1 96.5 106 ASP A O 1
ATOM 803 N N . ALA A 1 107 ? -2.924 26.703 15.297 1 98.19 107 ALA A N 1
ATOM 804 C CA . ALA A 1 107 ? -2.465 25.328 15.133 1 98.19 107 ALA A CA 1
ATOM 805 C C . ALA A 1 107 ? -3.615 24.406 14.719 1 98.19 107 ALA A C 1
ATOM 807 O O . ALA A 1 107 ? -4.781 24.703 14.992 1 98.19 107 ALA A O 1
ATOM 808 N N . LEU A 1 108 ? -3.281 23.406 14.039 1 98.69 108 LEU A N 1
ATOM 809 C CA . LEU A 1 108 ? -4.121 22.234 13.797 1 98.69 108 LEU A CA 1
ATOM 810 C C . LEU A 1 108 ? -3.568 21.016 14.523 1 98.69 108 LEU A C 1
ATOM 812 O O . LEU A 1 108 ? -2.428 20.609 14.281 1 98.69 108 LEU A O 1
ATOM 816 N N . GLU A 1 109 ? -4.34 20.5 15.461 1 98.75 109 GLU A N 1
ATOM 817 C CA . GLU A 1 109 ? -3.955 19.312 16.203 1 98.75 109 GLU A CA 1
ATOM 818 C C . GLU A 1 109 ? -5.02 18.219 16.094 1 98.75 109 GLU A C 1
ATOM 820 O O . GLU A 1 109 ? -6.188 18.453 16.406 1 98.75 109 GLU A O 1
ATOM 825 N N . ILE A 1 110 ? -4.648 17.109 15.602 1 98.69 110 ILE A N 1
ATOM 826 C CA . ILE A 1 110 ? -5.539 15.961 15.438 1 98.69 110 ILE A CA 1
ATOM 827 C C . ILE A 1 110 ? -4.93 14.734 16.109 1 98.69 110 ILE A C 1
ATOM 829 O O . ILE A 1 110 ? -3.742 14.445 15.93 1 98.69 110 ILE A O 1
ATOM 833 N N . HIS A 1 111 ? -5.672 14.039 16.906 1 98.75 111 HIS A N 1
ATOM 834 C CA . HIS A 1 111 ? -5.285 12.742 17.438 1 98.75 111 HIS A CA 1
ATOM 835 C C . HIS A 1 111 ? -6.059 11.609 16.766 1 98.75 111 HIS A C 1
ATOM 837 O O . HIS A 1 111 ? -7.289 11.586 16.797 1 98.75 111 HIS A O 1
ATOM 843 N N . PHE A 1 112 ? -5.371 10.719 16.141 1 98.69 112 PHE A N 1
ATOM 844 C CA . PHE A 1 112 ? -5.996 9.539 15.547 1 98.69 112 PHE A CA 1
ATOM 845 C C . PHE A 1 112 ? -6.102 8.414 16.562 1 98.69 112 PHE A C 1
ATOM 847 O O . PHE A 1 112 ? -5.086 7.953 17.094 1 98.69 112 PHE A O 1
ATOM 854 N N . HIS A 1 113 ? -7.254 7.926 16.766 1 98.62 113 HIS A N 1
ATOM 855 C CA . HIS A 1 113 ? -7.457 6.895 17.781 1 98.62 113 HIS A CA 1
ATOM 856 C C . HIS A 1 113 ? -7.391 5.5 17.172 1 98.62 113 HIS A C 1
ATOM 858 O O . HIS A 1 113 ? -7.305 4.504 17.891 1 98.62 113 HIS A O 1
ATOM 864 N N . ARG A 1 114 ? -7.438 5.43 15.836 1 97.94 114 ARG A N 1
ATOM 865 C CA . ARG A 1 114 ? -7.277 4.191 15.086 1 97.94 114 ARG A CA 1
ATOM 866 C C . ARG A 1 114 ? -6.395 4.406 13.859 1 97.94 114 ARG A C 1
ATOM 868 O O . ARG A 1 114 ? -6.285 5.523 13.352 1 97.94 114 ARG A O 1
ATOM 875 N N . CYS A 1 115 ? -5.812 3.428 13.422 1 98.25 115 CYS A N 1
ATOM 876 C CA . CYS A 1 115 ? -5.031 3.418 12.188 1 98.25 115 CYS A CA 1
ATOM 877 C C . CYS A 1 115 ? -5.039 2.033 11.547 1 98.25 115 CYS A C 1
ATOM 879 O O . CYS A 1 115 ? -4.504 1.08 12.117 1 98.25 115 CYS A O 1
ATOM 881 N N . PRO A 1 116 ? -5.555 1.933 10.383 1 98.06 116 PRO A N 1
ATOM 882 C CA . PRO A 1 116 ? -5.645 0.619 9.742 1 98.06 116 PRO A CA 1
ATOM 883 C C . PRO A 1 116 ? -4.277 0.028 9.406 1 98.06 116 PRO A C 1
ATOM 885 O O . PRO A 1 116 ? -4.129 -1.194 9.336 1 98.06 116 PRO A O 1
ATOM 888 N N . LEU A 1 117 ? -3.23 0.852 9.227 1 98.69 117 LEU A N 1
ATOM 889 C CA . LEU A 1 117 ? -1.887 0.324 9.023 1 98.69 117 LEU A CA 1
ATOM 890 C C . LEU A 1 117 ? -1.357 -0.322 10.305 1 98.69 117 LEU A C 1
ATOM 892 O O . LEU A 1 117 ? -0.891 -1.463 10.281 1 98.69 117 LEU A O 1
ATOM 896 N N . LYS A 1 118 ? -1.454 0.395 11.352 1 98.75 118 LYS A N 1
ATOM 897 C CA . LYS A 1 118 ? -0.972 -0.114 12.633 1 98.75 118 LYS A CA 1
ATOM 898 C C . LYS A 1 118 ? -1.739 -1.365 13.055 1 98.75 118 LYS A C 1
ATOM 900 O O . LYS A 1 118 ? -1.146 -2.33 13.539 1 98.75 118 LYS A O 1
ATOM 905 N N . GLU A 1 119 ? -3.016 -1.337 12.914 1 98.31 119 GLU A N 1
ATOM 906 C CA . GLU A 1 119 ? -3.844 -2.49 13.25 1 98.31 119 GLU A CA 1
ATOM 907 C C . GLU A 1 119 ? -3.449 -3.711 12.422 1 98.31 119 GLU A C 1
ATOM 909 O O . GLU A 1 119 ? -3.441 -4.836 12.93 1 98.31 119 GLU A O 1
ATOM 914 N N . ALA A 1 120 ? -3.158 -3.469 11.156 1 98.56 120 ALA A N 1
ATOM 915 C CA . ALA A 1 120 ? -2.709 -4.559 10.297 1 98.56 120 ALA A CA 1
ATOM 916 C C . ALA A 1 120 ? -1.382 -5.133 10.789 1 98.56 120 ALA A C 1
ATOM 918 O O . ALA A 1 120 ? -1.188 -6.352 10.789 1 98.56 120 ALA A O 1
ATOM 919 N N . TRP A 1 121 ? -0.442 -4.262 11.18 1 98.75 121 TRP A N 1
ATOM 920 C CA . TRP A 1 121 ? 0.847 -4.73 11.68 1 98.75 121 TRP A CA 1
ATOM 921 C C . TRP A 1 121 ? 0.678 -5.5 12.984 1 98.75 121 TRP A C 1
ATOM 923 O O . TRP A 1 121 ? 1.368 -6.496 13.219 1 98.75 121 TRP A O 1
ATOM 933 N N . GLN A 1 122 ? -0.224 -5.035 13.805 1 98.5 122 GLN A N 1
ATOM 934 C CA . GLN A 1 122 ? -0.544 -5.781 15.016 1 98.5 122 GLN A CA 1
ATOM 935 C C . GLN A 1 122 ? -1.097 -7.164 14.68 1 98.5 122 GLN A C 1
ATOM 937 O O . GLN A 1 122 ? -0.697 -8.164 15.289 1 98.5 122 GLN A O 1
ATOM 942 N N . ALA A 1 123 ? -1.985 -7.234 13.766 1 97.5 123 ALA A N 1
ATOM 943 C CA . ALA A 1 123 ? -2.57 -8.508 13.352 1 97.5 123 ALA A CA 1
ATOM 944 C C . ALA A 1 123 ? -1.506 -9.438 12.773 1 97.5 123 ALA A C 1
ATOM 946 O O . ALA A 1 123 ? -1.625 -10.664 12.867 1 97.5 123 ALA A O 1
ATOM 947 N N . GLN A 1 124 ? -0.468 -8.883 12.234 1 97 124 GLN A N 1
ATOM 948 C CA . GLN A 1 124 ? 0.631 -9.648 11.656 1 97 124 GLN A CA 1
ATOM 949 C C . GLN A 1 124 ? 1.593 -10.125 12.742 1 97 124 GLN A C 1
ATOM 951 O O . GLN A 1 124 ? 2.58 -10.805 12.445 1 97 124 GLN A O 1
ATOM 956 N N . GLY A 1 125 ? 1.398 -9.656 13.945 1 97.5 125 GLY A N 1
ATOM 957 C CA . GLY A 1 125 ? 2.191 -10.133 15.07 1 97.5 125 GLY A CA 1
ATOM 958 C C . GLY A 1 125 ? 3.443 -9.305 15.305 1 97.5 125 GLY A C 1
ATOM 959 O O . GLY A 1 125 ? 4.375 -9.758 15.977 1 97.5 125 GLY A O 1
ATOM 960 N N . LYS A 1 126 ? 3.455 -8.164 14.758 1 98.44 126 LYS A N 1
ATOM 961 C CA . LYS A 1 126 ? 4.617 -7.312 14.992 1 98.44 126 LYS A CA 1
ATOM 962 C C . LYS A 1 126 ? 4.742 -6.938 16.469 1 98.44 126 LYS A C 1
ATOM 964 O O . LYS A 1 126 ? 3.738 -6.68 17.125 1 98.44 126 LYS A O 1
ATOM 969 N N . SER A 1 127 ? 5.988 -6.863 16.984 1 98.19 127 SER A N 1
ATOM 970 C CA . SER A 1 127 ? 6.246 -6.414 18.344 1 98.19 127 SER A CA 1
ATOM 971 C C . SER A 1 127 ? 5.977 -4.918 18.5 1 98.19 127 SER A C 1
ATOM 973 O O . SER A 1 127 ? 5.91 -4.191 17.5 1 98.19 1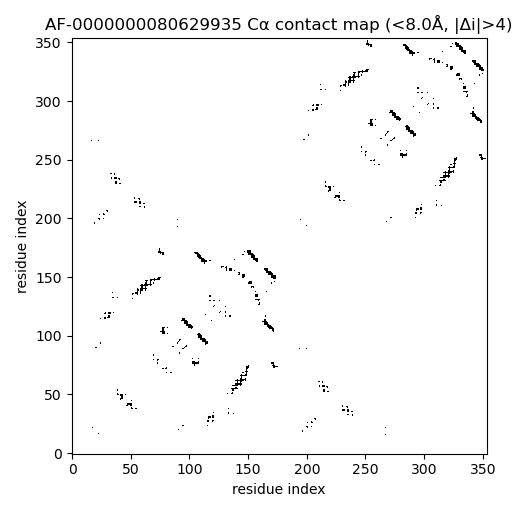27 SER A O 1
ATOM 975 N N . ASP A 1 128 ? 5.938 -4.488 19.688 1 98.06 128 ASP A N 1
ATOM 976 C CA . ASP A 1 128 ? 5.754 -3.064 19.953 1 98.06 128 ASP A CA 1
ATOM 977 C C . ASP A 1 128 ? 6.93 -2.252 19.422 1 98.06 128 ASP A C 1
ATOM 979 O O . ASP A 1 128 ? 6.754 -1.122 18.953 1 98.06 128 ASP A O 1
ATOM 983 N N . GLU A 1 129 ? 8.062 -2.801 19.516 1 98.12 129 GLU A N 1
ATOM 984 C CA . GLU A 1 129 ? 9.25 -2.129 19 1 98.12 129 GLU A CA 1
ATOM 985 C C . GLU A 1 129 ? 9.172 -1.964 17.484 1 98.12 129 GLU A C 1
ATOM 987 O O . GLU A 1 129 ? 9.438 -0.883 16.953 1 98.12 129 GLU A O 1
ATOM 992 N N . ASP A 1 130 ? 8.781 -3.006 16.828 1 98.5 130 ASP A N 1
ATOM 993 C CA . ASP A 1 130 ? 8.648 -2.945 15.383 1 98.5 130 ASP A CA 1
ATOM 994 C C . ASP A 1 130 ? 7.508 -2.018 14.969 1 98.5 130 ASP A C 1
ATOM 996 O O . ASP A 1 130 ? 7.609 -1.309 13.969 1 98.5 130 ASP A O 1
ATOM 1000 N N . LEU A 1 131 ? 6.48 -2.09 15.773 1 98.75 131 LEU A N 1
ATOM 1001 C CA . LEU A 1 131 ? 5.352 -1.205 15.508 1 98.75 131 LEU A CA 1
ATOM 1002 C C . LEU A 1 131 ? 5.777 0.257 15.57 1 98.75 131 LEU A C 1
ATOM 1004 O O . LEU A 1 131 ? 5.367 1.065 14.734 1 98.75 131 LEU A O 1
ATOM 1008 N N . GLU A 1 132 ? 6.543 0.595 16.578 1 98.81 132 GLU A N 1
ATOM 1009 C CA . GLU A 1 132 ? 7.039 1.961 16.703 1 98.81 132 GLU A CA 1
ATOM 1010 C C . GLU A 1 132 ? 7.867 2.365 15.492 1 98.81 132 GLU A C 1
ATOM 1012 O O . GLU A 1 132 ? 7.727 3.479 14.977 1 98.81 132 GLU A O 1
ATOM 1017 N N . LEU A 1 133 ? 8.703 1.488 15.023 1 98.88 133 LEU A N 1
ATOM 1018 C CA . LEU A 1 133 ? 9.562 1.768 13.875 1 98.88 133 LEU A CA 1
ATOM 1019 C C . LEU A 1 133 ? 8.742 1.908 12.602 1 98.88 13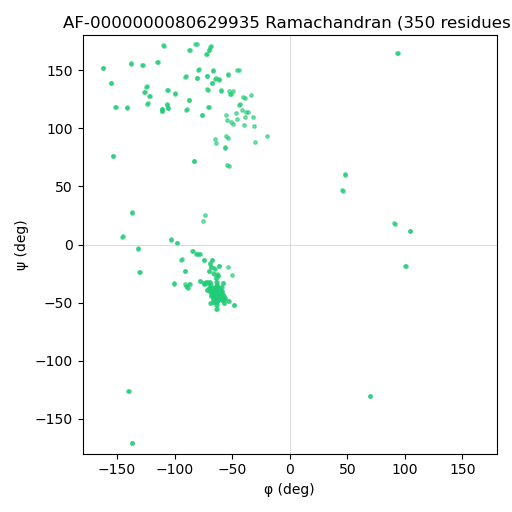3 LEU A C 1
ATOM 1021 O O . LEU A 1 133 ? 8.992 2.807 11.797 1 98.88 133 LEU A O 1
ATOM 1025 N N . LEU A 1 134 ? 7.758 1.054 12.453 1 98.94 134 LEU A N 1
ATOM 1026 C CA . LEU A 1 134 ? 6.914 1.104 11.266 1 98.94 134 LEU A CA 1
ATOM 1027 C C . LEU A 1 134 ? 6.051 2.363 11.266 1 98.94 134 LEU A C 1
ATOM 1029 O O . LEU A 1 134 ? 5.875 2.996 10.219 1 98.94 134 LEU A O 1
ATOM 1033 N N . CYS A 1 135 ? 5.543 2.734 12.414 1 98.88 135 CYS A N 1
ATOM 1034 C CA . CYS A 1 135 ? 4.789 3.979 12.523 1 98.88 135 CYS A CA 1
ATOM 1035 C C . CYS A 1 135 ? 5.672 5.18 12.203 1 98.88 135 CYS A C 1
ATOM 1037 O O . CYS A 1 135 ? 5.223 6.125 11.555 1 98.88 135 CYS A O 1
ATOM 1039 N N . ASN A 1 136 ? 6.855 5.117 12.727 1 98.81 136 ASN A N 1
ATOM 1040 C CA . ASN A 1 136 ? 7.816 6.176 12.438 1 98.81 136 ASN A CA 1
ATOM 1041 C C . ASN A 1 136 ? 8.094 6.293 10.945 1 98.81 136 ASN A C 1
ATOM 1043 O O . ASN A 1 136 ? 8.078 7.395 10.391 1 98.81 136 ASN A O 1
ATOM 1047 N N . MET A 1 137 ? 8.312 5.219 10.281 1 98.88 137 MET A N 1
ATOM 1048 C CA . MET A 1 137 ? 8.586 5.172 8.844 1 98.88 137 MET A CA 1
ATOM 1049 C C . MET A 1 137 ? 7.383 5.672 8.047 1 98.88 137 MET A C 1
ATOM 1051 O O . MET A 1 137 ? 7.516 6.578 7.223 1 98.88 137 MET A O 1
ATOM 1055 N N . ALA A 1 138 ? 6.23 5.109 8.328 1 98.81 138 ALA A N 1
ATOM 1056 C CA . ALA A 1 138 ? 5.023 5.445 7.578 1 98.81 138 ALA A CA 1
ATOM 1057 C C . ALA A 1 138 ? 4.57 6.871 7.871 1 98.81 138 ALA A C 1
ATOM 1059 O O . ALA A 1 138 ? 4.035 7.555 6.996 1 98.81 138 ALA A O 1
ATOM 1060 N N . GLY A 1 139 ? 4.816 7.332 9.109 1 98.75 139 GLY A N 1
ATOM 1061 C CA . GLY A 1 139 ? 4.352 8.633 9.555 1 98.75 139 GLY A CA 1
ATOM 1062 C C . GLY A 1 139 ? 5.07 9.789 8.875 1 98.75 139 GLY A C 1
ATOM 1063 O O . GLY A 1 139 ? 4.609 10.93 8.93 1 98.75 139 GLY A O 1
ATOM 1064 N N . ALA A 1 140 ? 6.207 9.492 8.258 1 98.81 140 ALA A N 1
ATOM 1065 C CA . ALA A 1 140 ? 6.941 10.539 7.555 1 98.81 140 ALA A CA 1
ATOM 1066 C C . ALA A 1 140 ? 6.113 11.125 6.418 1 98.81 140 ALA A C 1
ATOM 1068 O O . ALA A 1 140 ? 6.375 12.242 5.961 1 98.81 140 ALA A O 1
ATOM 1069 N N . ILE A 1 141 ? 5.074 10.422 5.98 1 98.88 141 ILE A N 1
ATOM 1070 C CA . ILE A 1 141 ? 4.172 10.883 4.934 1 98.88 141 ILE A CA 1
ATOM 1071 C C . ILE A 1 141 ? 3.516 12.195 5.359 1 98.88 141 ILE A C 1
ATOM 1073 O O . ILE A 1 141 ? 3.287 13.086 4.531 1 98.88 141 ILE A O 1
ATOM 1077 N N . ASP A 1 142 ? 3.211 12.328 6.637 1 98.75 142 ASP A N 1
ATOM 1078 C CA . ASP A 1 142 ? 2.518 13.516 7.133 1 98.75 142 ASP A CA 1
ATOM 1079 C C . ASP A 1 142 ? 3.412 14.75 7.043 1 98.75 142 ASP A C 1
ATOM 1081 O O . ASP A 1 142 ? 2.955 15.828 6.648 1 98.75 142 ASP A O 1
ATOM 1085 N N . GLY A 1 143 ? 4.672 14.57 7.445 1 98.56 143 GLY A N 1
ATOM 1086 C CA . GLY A 1 143 ? 5.598 15.68 7.266 1 98.56 143 GLY A CA 1
ATOM 1087 C C . GLY A 1 143 ? 5.727 16.125 5.82 1 98.56 143 GLY A C 1
ATOM 1088 O O . GLY A 1 143 ? 5.672 17.312 5.523 1 98.56 143 GLY A O 1
ATOM 1089 N N . GLY A 1 144 ? 5.895 15.164 4.918 1 98.81 144 GLY A N 1
ATOM 1090 C CA . GLY A 1 144 ? 5.93 15.492 3.504 1 98.81 144 GLY A CA 1
ATOM 1091 C C . GLY A 1 144 ? 4.688 16.234 3.035 1 98.81 144 GLY A C 1
ATOM 1092 O O . GLY A 1 144 ? 4.785 17.25 2.344 1 98.81 144 GLY A O 1
ATOM 1093 N N . LEU A 1 145 ? 3.562 15.773 3.408 1 98.75 145 LEU A N 1
ATOM 1094 C CA . LEU A 1 145 ? 2.277 16.297 2.959 1 98.75 145 LEU A CA 1
ATOM 1095 C C . LEU A 1 145 ? 2.086 17.734 3.428 1 98.75 145 LEU A C 1
ATOM 1097 O O . LEU A 1 145 ? 1.897 18.641 2.609 1 98.75 145 LEU A O 1
ATOM 1101 N N . PHE A 1 146 ? 2.186 17.969 4.719 1 98.75 146 PHE A N 1
ATOM 1102 C CA . PHE A 1 146 ? 1.815 19.266 5.27 1 98.75 146 PHE A CA 1
ATOM 1103 C C . PHE A 1 146 ? 2.869 20.312 4.938 1 98.75 146 PHE A C 1
ATOM 1105 O O . PHE A 1 146 ? 2.543 21.484 4.742 1 98.75 146 PHE A O 1
ATOM 1112 N N . GLU A 1 147 ? 4.148 19.906 4.887 1 98.56 147 GLU A N 1
ATOM 1113 C CA . GLU A 1 147 ? 5.195 20.859 4.523 1 98.56 147 GLU A CA 1
ATOM 1114 C C . GLU A 1 147 ? 5.105 21.234 3.049 1 98.56 147 GLU A C 1
ATOM 1116 O O . GLU A 1 147 ? 5.316 22.391 2.688 1 98.56 147 GLU A O 1
ATOM 1121 N N . ALA A 1 148 ? 4.758 20.266 2.207 1 98.44 148 ALA A N 1
ATOM 1122 C CA . ALA A 1 148 ? 4.535 20.578 0.8 1 98.44 148 ALA A CA 1
ATOM 1123 C C . ALA A 1 148 ? 3.342 21.516 0.633 1 98.44 148 ALA A C 1
ATOM 1125 O O . ALA A 1 148 ? 3.311 22.344 -0.292 1 98.44 148 ALA A O 1
ATOM 1126 N N . ALA A 1 149 ? 2.404 21.453 1.521 1 98.38 149 ALA A N 1
ATOM 1127 C CA . ALA A 1 149 ? 1.225 22.312 1.49 1 98.38 149 ALA A CA 1
ATOM 1128 C C . ALA A 1 149 ? 1.55 23.703 2.018 1 98.38 149 ALA A C 1
ATOM 1130 O O . ALA A 1 149 ? 0.712 24.609 1.96 1 98.38 149 ALA A O 1
ATOM 1131 N N . GLY A 1 150 ? 2.762 23.875 2.572 1 98.31 150 GLY A N 1
ATOM 1132 C CA . GLY A 1 150 ? 3.207 25.203 2.973 1 98.31 150 GLY A CA 1
ATOM 1133 C C . GLY A 1 150 ? 3.16 25.422 4.473 1 98.31 150 GLY A C 1
ATOM 1134 O O . GLY A 1 150 ? 3.305 26.547 4.949 1 98.31 150 GLY A O 1
ATOM 1135 N N . PHE A 1 151 ? 2.961 24.344 5.234 1 98.69 151 PHE A N 1
ATOM 1136 C CA . PHE A 1 151 ? 2.836 24.438 6.688 1 98.69 151 PHE A CA 1
ATOM 1137 C C . PHE A 1 151 ? 4.062 23.844 7.375 1 98.69 151 PHE A C 1
ATOM 1139 O O . PHE A 1 151 ? 4.973 23.344 6.711 1 98.69 151 PHE A O 1
ATOM 1146 N N . VAL A 1 152 ? 4.145 24.031 8.656 1 98.69 152 VAL A N 1
ATOM 1147 C CA . VAL A 1 152 ? 5.156 23.375 9.484 1 98.69 152 VAL A CA 1
ATOM 1148 C C . VAL A 1 152 ? 4.551 22.172 10.188 1 98.69 152 VAL A C 1
ATOM 1150 O O . VAL A 1 152 ? 3.475 22.266 10.789 1 98.69 152 VAL A O 1
ATOM 1153 N N . PHE A 1 153 ? 5.176 21.109 10.102 1 98.75 153 PHE A N 1
ATOM 1154 C CA . PHE A 1 153 ? 4.664 19.891 10.695 1 98.75 153 PHE A CA 1
ATOM 1155 C C . PHE A 1 153 ? 5.453 19.516 11.945 1 98.75 153 PHE A C 1
ATOM 1157 O O . PHE A 1 153 ? 6.684 19.5 11.93 1 98.75 153 PHE A O 1
ATOM 1164 N N . ARG A 1 154 ? 4.746 19.188 13.016 1 98.31 154 ARG A N 1
ATOM 1165 C CA . ARG A 1 154 ? 5.355 18.812 14.289 1 98.31 154 ARG A CA 1
ATOM 1166 C C . ARG A 1 154 ? 4.656 17.609 14.898 1 98.31 154 ARG A C 1
ATOM 1168 O O . ARG A 1 154 ? 4.586 17.469 16.125 1 98.31 154 ARG A O 1
ATOM 1175 N N . GLY A 1 155 ? 4.094 16.797 14.141 1 97.62 155 GLY A N 1
ATOM 1176 C CA . GLY A 1 155 ? 3.346 15.656 14.648 1 97.62 155 GLY A CA 1
ATOM 1177 C C . GLY A 1 155 ? 4.23 14.562 15.219 1 97.62 155 GLY A C 1
ATOM 1178 O O . GLY A 1 155 ? 5.449 14.578 15.016 1 97.62 155 GLY A O 1
ATOM 1179 N N . GLU A 1 156 ? 3.6 13.641 16 1 98.12 156 GLU A N 1
ATOM 1180 C CA . GLU A 1 156 ? 4.262 12.508 16.656 1 98.12 156 GLU A CA 1
ATOM 1181 C C . GLU A 1 156 ? 3.6 11.188 16.266 1 98.12 156 GLU A C 1
ATOM 1183 O O . GLU A 1 156 ? 2.371 11.094 16.219 1 98.12 156 GLU A O 1
ATOM 1188 N N . THR A 1 157 ? 4.434 10.25 15.984 1 98.69 157 THR A N 1
ATOM 1189 C CA . THR A 1 157 ? 3.898 8.922 15.703 1 98.69 157 THR A CA 1
ATOM 1190 C C . THR A 1 157 ? 3.734 8.117 16.984 1 98.69 157 THR A C 1
ATOM 1192 O O . THR A 1 157 ? 4.25 8.5 18.031 1 98.69 157 THR A O 1
ATOM 1195 N N . TRP A 1 158 ? 3.066 7.078 16.891 1 98.69 158 TRP A N 1
ATOM 1196 C CA . TRP A 1 158 ? 2.744 6.207 18.016 1 98.69 158 TRP A CA 1
ATOM 1197 C C . TRP A 1 158 ? 4.012 5.641 18.656 1 98.69 158 TRP A C 1
ATOM 1199 O O . TRP A 1 158 ? 4.961 5.297 17.938 1 98.69 158 TRP A O 1
ATOM 1209 N N . LYS A 1 159 ? 4.07 5.512 19.938 1 98.38 159 LYS A N 1
ATOM 1210 C CA . LYS A 1 159 ? 5.074 4.824 20.75 1 98.38 159 LYS A CA 1
ATOM 1211 C C . LYS A 1 159 ? 4.426 3.836 21.703 1 98.38 159 LYS A C 1
ATOM 1213 O O . LYS A 1 159 ? 3.252 3.984 22.062 1 98.38 159 LYS A O 1
ATOM 1218 N N . PRO A 1 160 ? 5.266 2.842 22.047 1 97.81 160 PRO A N 1
ATOM 1219 C CA . PRO A 1 160 ? 4.699 1.893 23 1 97.81 160 PRO A CA 1
ATOM 1220 C C . PRO A 1 160 ? 4.109 2.578 24.234 1 97.81 160 PRO A C 1
ATOM 1222 O O . PRO A 1 160 ? 4.762 3.436 24.844 1 97.81 160 PRO A O 1
ATOM 1225 N N . GLY A 1 161 ? 2.838 2.172 24.531 1 96.94 161 GLY A N 1
ATOM 1226 C CA . GLY A 1 161 ? 2.166 2.758 25.688 1 96.94 161 GLY A CA 1
ATOM 1227 C C . GLY A 1 161 ? 1.177 3.846 25.312 1 96.94 161 GLY A C 1
ATOM 1228 O O . GLY A 1 161 ? 0.302 4.199 26.109 1 96.94 161 GLY A O 1
ATOM 1229 N N . ASP A 1 162 ? 1.292 4.395 24.125 1 97.5 162 ASP A N 1
ATOM 1230 C CA . ASP A 1 162 ? 0.357 5.418 23.672 1 97.5 162 ASP A CA 1
ATOM 1231 C C . ASP A 1 162 ? -1.01 4.816 23.359 1 97.5 162 ASP A C 1
ATOM 1233 O O . ASP A 1 162 ? -1.099 3.697 22.844 1 97.5 162 ASP A O 1
ATOM 1237 N N . GLU A 1 163 ? -2 5.586 23.641 1 96.94 163 GLU A N 1
ATOM 1238 C CA . GLU A 1 163 ? -3.336 5.23 23.172 1 96.94 163 GLU A CA 1
ATOM 1239 C C . GLU A 1 163 ? -3.533 5.625 21.719 1 96.94 163 GLU A C 1
ATOM 1241 O O . GLU A 1 163 ? -3.014 6.648 21.266 1 96.94 163 GLU A O 1
ATOM 1246 N N . GLY A 1 164 ? -4.254 4.77 21 1 97.56 164 GLY A N 1
ATOM 1247 C CA . GLY A 1 164 ? -4.535 5.09 19.609 1 97.56 164 GLY A CA 1
ATOM 1248 C C . GLY A 1 164 ? -3.307 5.012 18.719 1 97.56 164 GLY A C 1
ATOM 1249 O O . GLY A 1 164 ? -2.596 4.004 18.719 1 97.56 164 GLY A O 1
ATOM 1250 N N . CYS A 1 165 ? -3.121 6.074 17.953 1 97.81 165 CYS A N 1
ATOM 1251 C CA . CYS A 1 165 ? -1.992 6.105 17.031 1 97.81 165 CYS A CA 1
ATOM 1252 C C . CYS A 1 165 ? -1.35 7.484 17 1 97.81 165 CYS A C 1
ATOM 1254 O O . CYS A 1 165 ? -0.893 7.984 18.031 1 97.81 165 CYS A O 1
ATOM 1256 N N . CYS A 1 166 ? -1.196 8.102 15.836 1 97.25 166 CYS A N 1
ATOM 1257 C CA . CYS A 1 166 ? -0.371 9.297 15.68 1 97.25 166 CYS A CA 1
ATOM 1258 C C . CYS A 1 166 ? -1.108 10.539 16.156 1 97.25 166 CYS A C 1
ATOM 1260 O O . CYS A 1 166 ? -2.34 10.578 16.156 1 97.25 166 CYS A O 1
ATOM 1262 N N . ARG A 1 167 ? -0.409 11.492 16.625 1 98.62 167 ARG A N 1
ATOM 1263 C CA . ARG A 1 167 ? -0.843 12.844 16.953 1 98.62 167 ARG A CA 1
ATOM 1264 C C . ARG A 1 167 ? -0.239 13.852 15.977 1 98.62 167 ARG A C 1
ATOM 1266 O O . ARG A 1 167 ? 0.978 14.047 15.945 1 98.62 167 ARG A O 1
ATOM 1273 N N . LEU A 1 168 ? -1.105 14.477 15.219 1 98.69 168 LEU A N 1
ATOM 1274 C CA . LEU A 1 168 ? -0.642 15.492 14.281 1 98.69 168 LEU A CA 1
ATOM 1275 C C . LEU A 1 168 ? -0.639 16.875 14.93 1 98.69 168 LEU A C 1
ATOM 1277 O O . LEU A 1 168 ? -1.515 17.188 15.734 1 98.69 168 LEU A O 1
ATOM 1281 N N . LYS A 1 169 ? 0.282 17.578 14.555 1 98.81 169 LYS A N 1
ATOM 1282 C CA . LYS A 1 169 ? 0.369 19 14.883 1 98.81 169 LYS A CA 1
ATOM 1283 C C . LYS A 1 169 ? 0.906 19.812 13.703 1 98.81 169 LYS A C 1
ATOM 1285 O O . LYS A 1 169 ? 2.027 19.578 13.25 1 98.81 169 LYS A O 1
ATOM 1290 N N . VAL A 1 170 ? 0.095 20.688 13.234 1 98.81 170 VAL A N 1
ATOM 1291 C CA . VAL A 1 170 ? 0.427 21.5 12.07 1 98.81 170 VAL A CA 1
ATOM 1292 C C . VAL A 1 170 ? 0.371 22.984 12.445 1 98.81 170 VAL A C 1
ATOM 1294 O O . VAL A 1 170 ? -0.596 23.438 13.062 1 98.81 170 VAL A O 1
ATOM 1297 N N . LEU A 1 171 ? 1.4 23.656 12.148 1 98.69 171 LEU A N 1
ATOM 1298 C CA . LEU A 1 171 ? 1.523 25.094 12.422 1 98.69 171 LEU A CA 1
ATOM 1299 C C . LEU A 1 171 ? 1.617 25.875 11.125 1 98.69 171 LEU A C 1
ATOM 1301 O O . LEU A 1 171 ? 1.923 25.312 10.07 1 98.69 171 LEU A O 1
ATOM 1305 N N . PRO A 1 172 ? 1.259 27.156 11.227 1 98.25 172 PRO A N 1
ATOM 1306 C CA . PRO A 1 172 ? 1.458 27.969 10.031 1 98.25 172 PRO A CA 1
ATOM 1307 C C . PRO A 1 172 ? 2.887 27.906 9.492 1 98.25 172 PRO A C 1
ATOM 1309 O O . PRO A 1 172 ? 3.836 27.781 10.273 1 98.25 172 PRO A O 1
ATOM 1312 N N . GLY A 1 173 ? 2.963 27.984 8.188 1 97.06 173 GLY A N 1
ATOM 1313 C CA . GLY A 1 173 ? 4.27 28.047 7.555 1 97.06 173 GLY A CA 1
ATOM 1314 C C . GLY A 1 173 ? 4.883 29.438 7.57 1 97.06 173 GLY A C 1
ATOM 1315 O O . GLY A 1 173 ? 4.301 30.375 8.133 1 97.06 173 GLY A O 1
ATOM 1316 N N . PRO A 1 174 ? 6.137 29.5 7.137 1 91.19 174 PRO A N 1
ATOM 1317 C CA . PRO A 1 174 ? 6.773 30.828 7.074 1 91.19 174 PRO A CA 1
ATOM 1318 C C . PRO A 1 174 ? 6.031 31.797 6.152 1 91.19 174 PRO A C 1
ATOM 1320 O O . PRO A 1 174 ? 5.492 31.375 5.121 1 91.19 174 PRO A O 1
ATOM 1323 N N . LYS A 1 175 ? 5.789 33.031 6.621 1 80.88 175 LYS A N 1
ATOM 1324 C CA . LYS A 1 175 ? 5.156 34.062 5.82 1 80.88 175 LYS A CA 1
ATOM 1325 C C . LYS A 1 175 ? 6.094 34.562 4.727 1 80.88 175 LYS A C 1
ATOM 1327 O O . LYS A 1 175 ? 7.312 34.562 4.898 1 80.88 175 LYS A O 1
ATOM 1332 N N . ALA A 1 176 ? 5.602 34.344 3.502 1 61.69 176 ALA A N 1
ATOM 1333 C CA . ALA A 1 176 ? 6.426 34.969 2.461 1 61.69 176 ALA A CA 1
ATOM 1334 C C . ALA A 1 176 ? 6.992 36.312 2.924 1 61.69 176 ALA A C 1
ATOM 1336 O O . ALA A 1 176 ? 6.289 37.094 3.553 1 61.69 176 ALA A O 1
ATOM 1337 N N . ALA A 1 177 ? 8.336 36.344 3.068 1 49.53 177 ALA A N 1
ATOM 1338 C CA . ALA A 1 177 ? 8.969 37.656 3.289 1 49.53 177 ALA A CA 1
ATOM 1339 C C . ALA A 1 177 ? 8.461 38.688 2.297 1 49.53 177 ALA A C 1
ATOM 1341 O O . ALA A 1 177 ? 8.094 38.344 1.17 1 49.53 177 ALA A O 1
ATOM 1342 N N . MET B 1 1 ? -45.875 45.031 -0.465 1 34 1 MET B N 1
ATOM 1343 C CA . MET B 1 1 ? -45.438 43.969 -1.376 1 34 1 MET B CA 1
ATOM 1344 C C . MET B 1 1 ? -44.094 43.375 -0.909 1 34 1 MET B C 1
ATOM 1346 O O . MET B 1 1 ? -43.062 44.031 -1.03 1 34 1 MET B O 1
ATOM 1350 N N . THR B 1 2 ? -44.125 42.625 0.227 1 37.44 2 THR B N 1
ATOM 1351 C CA . THR B 1 2 ? -43.031 42.031 1.025 1 37.44 2 THR B CA 1
ATOM 1352 C C . THR B 1 2 ? -42.281 40.969 0.221 1 37.44 2 THR B C 1
ATOM 1354 O O . THR B 1 2 ? -42.875 40.031 -0.294 1 37.44 2 THR B O 1
ATOM 1357 N N . GLU B 1 3 ? -41.219 41.469 -0.482 1 36.34 3 GLU B N 1
ATOM 1358 C CA . GLU B 1 3 ? -40.312 40.688 -1.334 1 36.34 3 GLU B CA 1
ATOM 1359 C C . GLU B 1 3 ? -39.688 39.531 -0.565 1 36.34 3 GLU B C 1
ATOM 1361 O O . GLU B 1 3 ? -39.062 39.75 0.47 1 36.34 3 GLU B O 1
ATOM 1366 N N . ASP B 1 4 ? -40.312 38.312 -0.635 1 38.62 4 ASP B N 1
ATOM 1367 C CA . ASP B 1 4 ? -39.875 37 -0.166 1 38.62 4 ASP B CA 1
ATOM 1368 C C . ASP B 1 4 ? -38.5 36.656 -0.734 1 38.62 4 ASP B C 1
ATOM 1370 O O . ASP B 1 4 ? -38.344 36.438 -1.935 1 38.62 4 ASP B O 1
ATOM 1374 N N . THR B 1 5 ? -37.438 37.375 -0.31 1 32.88 5 THR B N 1
ATOM 1375 C CA . THR B 1 5 ? -36.094 37.031 -0.766 1 32.88 5 THR B CA 1
ATOM 1376 C C . THR B 1 5 ? -35.781 35.562 -0.427 1 32.88 5 THR B C 1
ATOM 1378 O O . THR B 1 5 ? -35.656 35.219 0.747 1 32.88 5 THR B O 1
ATOM 1381 N N . LYS B 1 6 ? -36.281 34.656 -1.363 1 39.72 6 LYS B N 1
ATOM 1382 C CA . LYS B 1 6 ? -35.844 33.25 -1.236 1 39.72 6 LYS B CA 1
ATOM 1383 C C . LYS B 1 6 ? -34.344 33.156 -1.023 1 39.72 6 LYS B C 1
ATOM 1385 O O . LYS B 1 6 ? -33.562 33.781 -1.756 1 39.72 6 LYS B O 1
ATOM 1390 N N . PRO B 1 7 ? -33.938 32.688 0.195 1 33.69 7 PRO B N 1
ATOM 1391 C CA . PRO B 1 7 ? -32.5 32.594 0.416 1 33.69 7 PRO B CA 1
ATOM 1392 C C . PRO B 1 7 ? -31.797 31.797 -0.69 1 33.69 7 PRO B C 1
ATOM 1394 O O . PRO B 1 7 ? -32.406 30.953 -1.335 1 33.69 7 PRO B O 1
ATOM 1397 N N . PRO B 1 8 ? -30.656 32.281 -1.296 1 30.06 8 PRO B N 1
ATOM 1398 C CA . PRO B 1 8 ? -30 31.641 -2.43 1 30.06 8 PRO B CA 1
ATOM 1399 C C . PRO B 1 8 ? -29.656 30.188 -2.143 1 30.06 8 PRO B C 1
ATOM 1401 O O . PRO B 1 8 ? -29.156 29.859 -1.061 1 30.06 8 PRO B O 1
ATOM 1404 N N . ALA B 1 9 ? -30.312 29.141 -2.812 1 34.66 9 ALA B N 1
ATOM 1405 C CA . ALA B 1 9 ? -30.234 27.688 -2.801 1 34.66 9 ALA B CA 1
ATOM 1406 C C . ALA B 1 9 ? -28.812 27.203 -3.055 1 34.66 9 ALA B C 1
ATOM 1408 O O . ALA B 1 9 ? -28.578 26 -3.182 1 34.66 9 ALA B O 1
ATOM 1409 N N . PHE B 1 10 ? -27.984 28.062 -3.613 1 29.81 10 PHE B N 1
ATOM 1410 C CA . PHE B 1 10 ? -26.844 27.391 -4.238 1 29.81 10 PHE B CA 1
ATOM 1411 C C . PHE B 1 10 ? -25.844 26.922 -3.188 1 29.81 10 PHE B C 1
ATOM 1413 O O . PHE B 1 10 ? -24.828 27.578 -2.955 1 29.81 10 PHE B O 1
ATOM 1420 N N . ALA B 1 11 ? -26.141 26.75 -1.92 1 34.19 11 ALA B N 1
ATOM 1421 C CA . ALA B 1 11 ? -24.938 26.234 -1.258 1 34.19 11 ALA B CA 1
ATOM 1422 C C . ALA B 1 11 ? -24.375 25.031 -1.998 1 34.19 11 ALA B C 1
ATOM 1424 O O . ALA B 1 11 ? -25.109 24.078 -2.301 1 34.19 11 ALA B O 1
ATOM 1425 N N . PRO B 1 12 ? -23.266 25.094 -2.752 1 32.53 12 PRO B N 1
ATOM 1426 C CA . PRO B 1 12 ? -22.797 23.891 -3.453 1 32.53 12 PRO B CA 1
ATOM 1427 C C . PRO B 1 12 ? -22.906 22.625 -2.609 1 32.53 12 PRO B C 1
ATOM 1429 O O . PRO B 1 12 ? -22.828 22.688 -1.38 1 32.53 12 PRO B O 1
ATOM 1432 N N . ALA B 1 13 ? -23.703 21.641 -2.965 1 34.34 13 ALA B N 1
ATOM 1433 C CA . ALA B 1 13 ? -23.844 20.312 -2.342 1 34.34 13 ALA B CA 1
ATOM 1434 C C . ALA B 1 13 ? -22.516 19.859 -1.743 1 34.34 13 ALA B C 1
ATOM 1436 O O . ALA B 1 13 ? -21.453 20.078 -2.322 1 34.34 13 ALA B O 1
ATOM 1437 N N . ALA B 1 14 ? -22.203 19.75 -0.499 1 38.31 14 ALA B N 1
ATOM 1438 C CA . ALA B 1 14 ? -21.156 19.031 0.229 1 38.31 14 ALA B CA 1
ATOM 1439 C C . ALA B 1 14 ? -20.578 17.906 -0.618 1 38.31 14 ALA B C 1
ATOM 1441 O O . ALA B 1 14 ? -21.312 17.031 -1.101 1 38.31 14 ALA B O 1
ATOM 1442 N N . GLY B 1 15 ? -19.453 17.906 -1.458 1 44.66 15 GLY B N 1
ATOM 1443 C CA . GLY B 1 15 ? -18.953 16.984 -2.453 1 44.66 15 GLY B CA 1
ATOM 1444 C C . GLY B 1 15 ? -19.109 15.523 -2.037 1 44.66 15 GLY B C 1
ATOM 1445 O O . GLY B 1 15 ? -18.719 15.148 -0.926 1 44.66 15 GLY B O 1
ATOM 1446 N N . ALA B 1 16 ? -20 14.82 -2.512 1 55.94 16 ALA B N 1
ATOM 1447 C CA . ALA B 1 16 ? -20.359 13.438 -2.225 1 55.94 16 ALA B CA 1
ATOM 1448 C C . ALA B 1 16 ? -19.125 12.555 -2.141 1 55.94 16 ALA B C 1
ATOM 1450 O O . ALA B 1 16 ? -18.188 12.727 -2.912 1 55.94 16 ALA B O 1
ATOM 1451 N N . ALA B 1 17 ? -18.891 11.914 -0.98 1 70.06 17 ALA B N 1
ATOM 1452 C CA . ALA B 1 17 ? -17.859 10.898 -0.808 1 70.06 17 ALA B CA 1
ATOM 1453 C C . ALA B 1 17 ? -17.75 10 -2.035 1 70.06 17 ALA B C 1
ATOM 1455 O O . ALA B 1 17 ? -18.781 9.656 -2.643 1 70.06 17 ALA B O 1
ATOM 1456 N N . PRO B 1 18 ? -16.484 9.891 -2.586 1 81.44 18 PRO B N 1
ATOM 1457 C CA . PRO B 1 18 ? -16.344 8.977 -3.723 1 81.44 18 PRO B CA 1
ATOM 1458 C C . PRO B 1 18 ? -17.031 7.637 -3.49 1 81.44 18 PRO B C 1
ATOM 1460 O O . PRO B 1 18 ? -17.172 7.195 -2.346 1 81.44 18 PRO B O 1
ATOM 1463 N N . ASP B 1 19 ? -17.438 7.125 -4.562 1 88.88 19 ASP B N 1
ATOM 1464 C CA . ASP B 1 19 ? -18.094 5.824 -4.449 1 88.88 19 ASP B CA 1
ATOM 1465 C C . ASP B 1 19 ? -17.094 4.738 -4.051 1 88.88 19 ASP B C 1
ATOM 1467 O O . ASP B 1 19 ? -15.883 4.977 -4.031 1 88.88 19 ASP B O 1
ATOM 1471 N N . HIS B 1 20 ? -17.578 3.596 -3.738 1 88.69 20 HIS B N 1
ATOM 1472 C CA . HIS B 1 20 ? -16.812 2.475 -3.215 1 88.69 20 HIS B CA 1
ATOM 1473 C C . HIS B 1 20 ? -15.688 2.086 -4.176 1 88.69 20 HIS B C 1
ATOM 1475 O O . HIS B 1 20 ? -14.539 1.933 -3.762 1 88.69 20 HIS B O 1
ATOM 1481 N N . ALA B 1 21 ? -16.031 1.92 -5.41 1 90.44 21 ALA B N 1
ATOM 1482 C CA . ALA B 1 21 ? -15.055 1.515 -6.414 1 90.44 21 ALA B CA 1
ATOM 1483 C C . ALA B 1 21 ? -13.906 2.518 -6.496 1 90.44 21 ALA B C 1
ATOM 1485 O O . ALA B 1 21 ? -12.742 2.131 -6.602 1 90.44 21 ALA B O 1
ATOM 1486 N N . THR B 1 22 ? -14.258 3.748 -6.422 1 93.5 22 THR B N 1
ATOM 1487 C CA . THR B 1 22 ? -13.25 4.805 -6.477 1 93.5 22 THR B CA 1
ATOM 1488 C C . THR B 1 22 ? -12.359 4.77 -5.238 1 93.5 22 THR B C 1
ATOM 1490 O O . THR B 1 22 ? -11.141 4.922 -5.34 1 93.5 22 THR B O 1
ATOM 1493 N N . GLN B 1 23 ? -12.969 4.527 -4.086 1 94.06 23 GLN B N 1
ATOM 1494 C CA . GLN B 1 23 ? -12.188 4.465 -2.852 1 94.06 23 GLN B CA 1
ATOM 1495 C C . GLN B 1 23 ? -11.211 3.297 -2.879 1 94.06 23 GLN B C 1
ATOM 1497 O O . GLN B 1 23 ? -10.062 3.428 -2.438 1 94.06 23 GLN B O 1
ATOM 1502 N N . LEU B 1 24 ? -11.648 2.234 -3.393 1 95.56 24 LEU B N 1
ATOM 1503 C CA . LEU B 1 24 ? -10.789 1.062 -3.496 1 95.56 24 LEU B CA 1
ATOM 1504 C C . LEU B 1 24 ? -9.648 1.312 -4.477 1 95.56 24 LEU B C 1
ATOM 1506 O O . LEU B 1 24 ? -8.492 0.99 -4.188 1 95.56 24 LEU B O 1
ATOM 1510 N N . ARG B 1 25 ? -10 1.911 -5.613 1 95.94 25 ARG B N 1
ATOM 1511 C CA . ARG B 1 25 ? -8.977 2.24 -6.598 1 95.94 25 ARG B CA 1
ATOM 1512 C C . ARG B 1 25 ? -7.945 3.205 -6.016 1 95.94 25 ARG B C 1
ATOM 1514 O O . ARG B 1 25 ? -6.75 3.08 -6.285 1 95.94 25 ARG B O 1
ATOM 1521 N N . ASN B 1 26 ? -8.422 4.148 -5.242 1 96.19 26 ASN B N 1
ATOM 1522 C CA . ASN B 1 26 ? -7.52 5.098 -4.598 1 96.19 26 ASN B CA 1
ATOM 1523 C C . ASN B 1 26 ? -6.586 4.402 -3.609 1 96.19 26 ASN B C 1
ATOM 1525 O O . ASN B 1 26 ? -5.422 4.777 -3.48 1 96.19 26 ASN B O 1
ATOM 1529 N N . ALA B 1 27 ? -7.129 3.434 -2.9 1 97.06 27 ALA B N 1
ATOM 1530 C CA . ALA B 1 27 ? -6.297 2.686 -1.963 1 97.06 27 ALA B CA 1
ATOM 1531 C C . ALA B 1 27 ? -5.203 1.912 -2.697 1 97.06 27 ALA B C 1
ATOM 1533 O O . ALA B 1 27 ? -4.055 1.87 -2.248 1 97.06 27 ALA B O 1
ATOM 1534 N N . TYR B 1 28 ? -5.477 1.307 -3.836 1 98.06 28 TYR B N 1
ATOM 1535 C CA . TYR B 1 28 ? -4.48 0.618 -4.648 1 98.06 28 TYR B CA 1
ATOM 1536 C C . TYR B 1 28 ? -3.455 1.602 -5.203 1 98.06 28 TYR B C 1
ATOM 1538 O O . TYR B 1 28 ? -2.266 1.288 -5.285 1 98.06 28 TYR B O 1
ATOM 1546 N N . ALA B 1 29 ? -3.957 2.746 -5.582 1 98.06 29 ALA B N 1
ATOM 1547 C CA . ALA B 1 29 ? -3.055 3.771 -6.102 1 98.06 29 ALA B CA 1
ATOM 1548 C C . ALA B 1 29 ? -2.061 4.219 -5.035 1 98.06 29 ALA B C 1
ATOM 1550 O O . ALA B 1 29 ? -0.905 4.523 -5.344 1 98.06 29 ALA B O 1
ATOM 1551 N N . MET B 1 30 ? -2.506 4.246 -3.811 1 98.12 30 MET B N 1
ATOM 1552 C CA . MET B 1 30 ? -1.616 4.605 -2.709 1 98.12 30 MET B CA 1
ATOM 1553 C C . MET B 1 30 ? -0.54 3.543 -2.512 1 98.12 30 MET B C 1
ATOM 1555 O O . MET B 1 30 ? 0.621 3.869 -2.256 1 98.12 30 MET B O 1
ATOM 1559 N N . ARG B 1 31 ? -0.925 2.354 -2.607 1 98.69 31 ARG B N 1
ATOM 1560 C CA . ARG B 1 31 ? 0.07 1.29 -2.523 1 98.69 31 ARG B CA 1
ATOM 1561 C C . ARG B 1 31 ? 1.053 1.367 -3.688 1 98.69 31 ARG B C 1
ATOM 1563 O O . ARG B 1 31 ? 2.262 1.217 -3.496 1 98.69 31 ARG B O 1
ATOM 1570 N N . ALA B 1 32 ? 0.507 1.598 -4.887 1 98.88 32 ALA B N 1
ATOM 1571 C CA . ALA B 1 32 ? 1.362 1.745 -6.062 1 98.88 32 ALA B CA 1
ATOM 1572 C C . ALA B 1 32 ? 2.375 2.869 -5.863 1 98.88 32 ALA B C 1
ATOM 1574 O O . ALA B 1 32 ? 3.559 2.707 -6.172 1 98.88 32 ALA B O 1
ATOM 1575 N N . ALA B 1 33 ? 1.907 3.969 -5.379 1 98.75 33 ALA B N 1
ATOM 1576 C CA . ALA B 1 33 ? 2.785 5.113 -5.145 1 98.75 33 ALA B CA 1
ATOM 1577 C C . ALA B 1 33 ? 3.861 4.777 -4.113 1 98.75 33 ALA B C 1
ATOM 1579 O O . ALA B 1 33 ? 5.016 5.191 -4.258 1 98.75 33 ALA B O 1
ATOM 1580 N N . SER B 1 34 ? 3.439 4.059 -3.123 1 98.75 34 SER B N 1
ATOM 1581 C CA . SER B 1 34 ? 4.41 3.637 -2.117 1 98.75 34 SER B CA 1
ATOM 1582 C C . SER B 1 34 ? 5.508 2.777 -2.736 1 98.75 34 SER B C 1
ATOM 1584 O O . SER B 1 34 ? 6.691 2.969 -2.445 1 98.75 34 SER B O 1
ATOM 1586 N N . TYR B 1 35 ? 5.16 1.826 -3.602 1 98.88 35 TYR B N 1
ATOM 1587 C CA . TYR B 1 35 ? 6.141 1.013 -4.316 1 98.88 35 TYR B CA 1
ATOM 1588 C C . TYR B 1 35 ? 7.078 1.886 -5.137 1 98.88 35 TYR B C 1
ATOM 1590 O O . TYR B 1 35 ? 8.297 1.706 -5.094 1 98.88 35 TYR B O 1
ATOM 1598 N N . ALA B 1 36 ? 6.496 2.799 -5.824 1 98.94 36 ALA B N 1
ATOM 1599 C CA . ALA B 1 36 ? 7.273 3.607 -6.758 1 98.94 36 ALA B CA 1
ATOM 1600 C C . ALA B 1 36 ? 8.289 4.477 -6.023 1 98.94 36 ALA B C 1
ATOM 1602 O O . ALA B 1 36 ? 9.453 4.562 -6.426 1 98.94 36 ALA B O 1
ATOM 1603 N N . HIS B 1 37 ? 7.879 5.09 -4.938 1 98.88 37 HIS B N 1
ATOM 1604 C CA . HIS B 1 37 ? 8.789 5.961 -4.207 1 98.88 37 HIS B CA 1
ATOM 1605 C C . HIS B 1 37 ? 9.883 5.152 -3.508 1 98.88 37 HIS B C 1
ATOM 1607 O O . HIS B 1 37 ? 11.039 5.578 -3.445 1 98.88 37 HIS B O 1
ATOM 1613 N N . MET B 1 38 ? 9.5 3.984 -2.975 1 98.88 38 MET B N 1
ATOM 1614 C CA . MET B 1 38 ? 10.508 3.1 -2.396 1 98.88 38 MET B CA 1
ATOM 1615 C C . MET B 1 38 ? 11.523 2.678 -3.449 1 98.88 38 MET B C 1
ATOM 1617 O O . MET B 1 38 ? 12.734 2.738 -3.211 1 98.88 38 MET B O 1
ATOM 1621 N N . PHE B 1 39 ? 11.062 2.305 -4.621 1 98.94 39 PHE B N 1
ATOM 1622 C CA . PHE B 1 39 ? 11.93 1.895 -5.719 1 98.94 39 PHE B CA 1
ATOM 1623 C C . PHE B 1 39 ? 12.859 3.029 -6.125 1 98.94 39 PHE B C 1
ATOM 1625 O O . PHE B 1 39 ? 14.062 2.812 -6.328 1 98.94 39 PHE B O 1
ATOM 1632 N N . ASP B 1 40 ? 12.328 4.227 -6.195 1 98.88 40 ASP B N 1
ATOM 1633 C CA . ASP B 1 40 ? 13.125 5.379 -6.609 1 98.88 40 ASP B CA 1
ATOM 1634 C C . ASP B 1 40 ? 14.234 5.668 -5.605 1 98.88 40 ASP B C 1
ATOM 1636 O O . ASP B 1 40 ? 15.383 5.902 -5.996 1 98.88 40 ASP B O 1
ATOM 1640 N N . VAL B 1 41 ? 13.93 5.645 -4.348 1 98.94 41 VAL B N 1
ATOM 1641 C CA . VAL B 1 41 ? 14.922 5.914 -3.318 1 98.94 41 VAL B CA 1
ATOM 1642 C C . VAL B 1 41 ? 16 4.84 -3.35 1 98.94 41 VAL B C 1
ATOM 1644 O O . VAL B 1 41 ? 17.203 5.145 -3.291 1 98.94 41 VAL B O 1
ATOM 1647 N N . LEU B 1 42 ? 15.602 3.588 -3.494 1 98.94 42 LEU B N 1
ATOM 1648 C CA . LEU B 1 42 ? 16.562 2.482 -3.537 1 98.94 42 LEU B CA 1
ATOM 1649 C C . LEU B 1 42 ? 17.438 2.574 -4.777 1 98.94 42 LEU B C 1
ATOM 1651 O O . LEU B 1 42 ? 18.641 2.332 -4.699 1 98.94 42 LEU B O 1
ATOM 1655 N N . ARG B 1 43 ? 16.828 2.916 -5.844 1 98.88 43 ARG B N 1
ATOM 1656 C CA . ARG B 1 43 ? 17.578 3.045 -7.086 1 98.88 43 ARG B CA 1
ATOM 1657 C C . ARG B 1 43 ? 18.609 4.16 -6.988 1 98.88 43 ARG B C 1
ATOM 1659 O O . ARG B 1 43 ? 19.75 4.004 -7.449 1 98.88 43 ARG B O 1
ATOM 1666 N N . GLU B 1 44 ? 18.203 5.246 -6.418 1 98.81 44 GLU B N 1
ATOM 1667 C CA . GLU B 1 44 ? 19.109 6.383 -6.258 1 98.81 44 GLU B CA 1
ATOM 1668 C C . GLU B 1 44 ? 20.281 6.031 -5.348 1 98.81 44 GLU B C 1
ATOM 1670 O O . GLU B 1 44 ? 21.406 6.473 -5.582 1 98.81 44 GLU B O 1
ATOM 1675 N N . ARG B 1 45 ? 20.031 5.191 -4.422 1 98.56 45 ARG B N 1
ATOM 1676 C CA . ARG B 1 45 ? 21.062 4.906 -3.422 1 98.56 45 ARG B CA 1
ATOM 1677 C C . ARG B 1 45 ? 21.938 3.734 -3.854 1 98.56 45 ARG B C 1
ATOM 1679 O O . ARG B 1 45 ? 23.125 3.707 -3.561 1 98.56 45 ARG B O 1
ATOM 1686 N N . TYR B 1 46 ? 21.297 2.77 -4.547 1 98.75 46 TYR B N 1
ATOM 1687 C CA . TYR B 1 46 ? 22.016 1.513 -4.688 1 98.75 46 TYR B CA 1
ATOM 1688 C C . TYR B 1 46 ? 22 1.03 -6.133 1 98.75 46 TYR B C 1
ATOM 1690 O O . TYR B 1 46 ? 22.594 0.004 -6.457 1 98.75 46 TYR B O 1
ATOM 1698 N N . GLY B 1 47 ? 21.328 1.685 -7.008 1 98.81 47 GLY B N 1
ATOM 1699 C CA . GLY B 1 47 ? 21.219 1.277 -8.398 1 98.81 47 GLY B CA 1
ATOM 1700 C C . GLY B 1 47 ? 19.984 0.429 -8.68 1 98.81 47 GLY B C 1
ATOM 1701 O O . GLY B 1 47 ? 19.375 -0.102 -7.754 1 98.81 47 GLY B O 1
ATOM 1702 N N . THR B 1 48 ? 19.656 0.287 -9.938 1 98.81 48 THR B N 1
ATOM 1703 C CA . THR B 1 48 ? 18.422 -0.329 -10.398 1 98.81 48 THR B CA 1
ATOM 1704 C C . THR B 1 48 ? 18.375 -1.808 -10.023 1 98.81 48 THR B C 1
ATOM 1706 O O . THR B 1 48 ? 17.359 -2.303 -9.539 1 98.81 48 THR B O 1
ATOM 1709 N N . GLU B 1 49 ? 19.484 -2.504 -10.242 1 98.75 49 GLU B N 1
ATOM 1710 C CA . GLU B 1 49 ? 19.516 -3.943 -10 1 98.75 49 GLU B CA 1
ATOM 1711 C C . GLU B 1 49 ? 19.25 -4.262 -8.531 1 98.75 49 GLU B C 1
ATOM 1713 O O . GLU B 1 49 ? 18.469 -5.156 -8.203 1 98.75 49 GLU B O 1
ATOM 1718 N N . THR B 1 50 ? 19.906 -3.496 -7.695 1 98.81 50 THR B N 1
ATOM 1719 C CA . THR B 1 50 ? 19.75 -3.705 -6.262 1 98.81 50 THR B CA 1
ATOM 1720 C C . THR B 1 50 ? 18.344 -3.314 -5.812 1 98.81 50 THR B C 1
ATOM 1722 O O . THR B 1 50 ? 17.734 -3.992 -4.977 1 98.81 50 THR B O 1
ATOM 1725 N N . ALA B 1 51 ? 17.781 -2.217 -6.328 1 98.88 51 ALA B N 1
ATOM 1726 C CA . ALA B 1 51 ? 16.422 -1.799 -6.02 1 98.88 51 ALA B CA 1
ATOM 1727 C C . ALA B 1 51 ? 15.422 -2.895 -6.375 1 98.88 51 ALA B C 1
ATOM 1729 O O . ALA B 1 51 ? 14.523 -3.205 -5.582 1 98.88 51 ALA B O 1
ATOM 1730 N N . LEU B 1 52 ? 15.648 -3.471 -7.551 1 98.88 52 LEU B N 1
ATOM 1731 C CA . LEU B 1 52 ? 14.766 -4.539 -8.008 1 98.88 52 LEU B CA 1
ATOM 1732 C C . LEU B 1 52 ? 14.883 -5.766 -7.109 1 98.88 52 LEU B C 1
ATOM 1734 O O . LEU B 1 52 ? 13.883 -6.398 -6.781 1 98.88 52 LEU B O 1
ATOM 1738 N N . ASP B 1 53 ? 16.078 -6.094 -6.762 1 98.88 53 ASP B N 1
ATOM 1739 C CA . ASP B 1 53 ? 16.312 -7.266 -5.93 1 98.88 53 ASP B CA 1
ATOM 1740 C C . ASP B 1 53 ? 15.633 -7.125 -4.57 1 98.88 53 ASP B C 1
ATOM 1742 O O . ASP B 1 53 ? 14.961 -8.047 -4.109 1 98.88 53 ASP B O 1
ATOM 1746 N N . ILE B 1 54 ? 15.758 -6.008 -3.947 1 98.94 54 ILE B N 1
ATOM 1747 C CA . ILE B 1 54 ? 15.164 -5.742 -2.643 1 98.94 54 ILE B CA 1
ATOM 1748 C C . ILE B 1 54 ? 13.641 -5.742 -2.76 1 98.94 54 ILE B C 1
ATOM 1750 O O . ILE B 1 54 ? 12.953 -6.383 -1.96 1 98.94 54 ILE B O 1
ATOM 1754 N N . GLY B 1 55 ? 13.164 -5.012 -3.738 1 98.94 55 GLY B N 1
ATOM 1755 C CA . GLY B 1 55 ? 11.719 -4.945 -3.936 1 98.94 55 GLY B CA 1
ATOM 1756 C C . GLY B 1 55 ? 11.094 -6.297 -4.223 1 98.94 55 GLY B C 1
ATOM 1757 O O . GLY B 1 55 ? 10.031 -6.621 -3.68 1 98.94 55 GLY B O 1
ATOM 1758 N N . ARG B 1 56 ? 11.773 -7.059 -5.062 1 98.94 56 ARG B N 1
ATOM 1759 C CA . ARG B 1 56 ? 11.258 -8.383 -5.402 1 98.94 56 ARG B CA 1
ATOM 1760 C C . ARG B 1 56 ? 11.242 -9.289 -4.18 1 98.94 56 ARG B C 1
ATOM 1762 O O . ARG B 1 56 ? 10.297 -10.055 -3.982 1 98.94 56 ARG B O 1
ATOM 1769 N N . GLU B 1 57 ? 12.242 -9.219 -3.42 1 98.94 57 GLU B 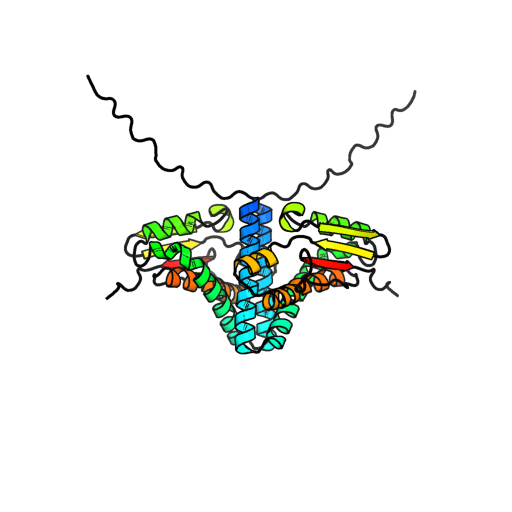N 1
ATOM 1770 C CA . GLU B 1 57 ? 12.273 -10.039 -2.211 1 98.94 57 GLU B CA 1
ATOM 1771 C C . GLU B 1 57 ? 11.133 -9.664 -1.266 1 98.94 57 GLU B C 1
ATOM 1773 O O . GLU B 1 57 ? 10.453 -10.547 -0.725 1 98.94 57 GLU B O 1
ATOM 1778 N N . ALA B 1 58 ? 10.945 -8.391 -1.026 1 98.88 58 ALA B N 1
ATOM 1779 C CA . ALA B 1 58 ? 9.898 -7.926 -0.122 1 98.88 58 ALA B CA 1
ATOM 1780 C C . ALA B 1 58 ? 8.523 -8.344 -0.62 1 98.88 58 ALA B C 1
ATOM 1782 O O . ALA B 1 58 ? 7.695 -8.836 0.156 1 98.88 58 ALA B O 1
ATOM 1783 N N . THR B 1 59 ? 8.266 -8.156 -1.933 1 98.88 59 THR B N 1
ATOM 1784 C CA . THR B 1 59 ? 6.949 -8.484 -2.469 1 98.88 59 THR B CA 1
ATOM 1785 C C . THR B 1 59 ? 6.75 -9.992 -2.539 1 98.88 59 THR B C 1
ATOM 1787 O O . THR B 1 59 ? 5.633 -10.484 -2.365 1 98.88 59 THR B O 1
ATOM 1790 N N . ARG B 1 60 ? 7.844 -10.727 -2.773 1 98.88 60 ARG B N 1
ATOM 1791 C CA . ARG B 1 60 ? 7.742 -12.18 -2.74 1 98.88 60 ARG B CA 1
ATOM 1792 C C . ARG B 1 60 ? 7.359 -12.672 -1.347 1 98.88 60 ARG B C 1
ATOM 1794 O O . ARG B 1 60 ? 6.504 -13.547 -1.204 1 98.88 60 ARG B O 1
ATOM 1801 N N . ARG B 1 61 ? 7.934 -12.133 -0.326 1 98.81 61 ARG B N 1
ATOM 1802 C CA . ARG B 1 61 ? 7.59 -12.5 1.045 1 98.81 61 ARG B CA 1
ATOM 1803 C C . ARG B 1 61 ? 6.129 -12.188 1.345 1 98.81 61 ARG B C 1
ATOM 1805 O O . ARG B 1 61 ? 5.465 -12.945 2.057 1 98.81 61 ARG B O 1
ATOM 1812 N N . LEU B 1 62 ? 5.695 -11.062 0.865 1 98.62 62 LEU B N 1
ATOM 1813 C CA . LEU B 1 62 ? 4.281 -10.734 0.989 1 98.62 62 LEU B CA 1
ATOM 1814 C C . LEU B 1 62 ? 3.414 -11.805 0.329 1 98.62 62 LEU B C 1
ATOM 1816 O O . LEU B 1 62 ? 2.414 -12.242 0.904 1 98.62 62 LEU B O 1
ATOM 1820 N N . GLY B 1 63 ? 3.789 -12.188 -0.873 1 98.75 63 GLY B N 1
ATOM 1821 C CA . GLY B 1 63 ? 3.092 -13.266 -1.558 1 98.75 63 GLY B CA 1
ATOM 1822 C C . GLY B 1 63 ? 3.1 -14.57 -0.782 1 98.75 63 GLY B C 1
ATOM 1823 O O . GLY B 1 63 ? 2.088 -15.273 -0.728 1 98.75 63 GLY B O 1
ATOM 1824 N N . GLU B 1 64 ? 4.234 -14.914 -0.221 1 98.75 64 GLU B N 1
ATOM 1825 C CA . GLU B 1 64 ? 4.344 -16.141 0.567 1 98.75 64 GLU B CA 1
ATOM 1826 C C . GLU B 1 64 ? 3.348 -16.141 1.725 1 98.75 64 GLU B C 1
ATOM 1828 O O . GLU B 1 64 ? 2.678 -17.141 1.973 1 98.75 64 GLU B O 1
ATOM 1833 N N . ALA B 1 65 ? 3.303 -15.023 2.359 1 97.56 65 ALA B N 1
ATOM 1834 C CA . ALA B 1 65 ? 2.354 -14.906 3.463 1 97.56 65 ALA B CA 1
ATOM 1835 C C . ALA B 1 65 ? 0.917 -15.062 2.971 1 97.56 65 ALA B C 1
ATOM 1837 O O . ALA B 1 65 ? 0.092 -15.688 3.641 1 97.56 65 ALA B O 1
ATOM 1838 N N . MET B 1 66 ? 0.583 -14.594 1.849 1 97.06 66 MET B N 1
ATOM 1839 C CA . MET B 1 66 ? -0.761 -14.648 1.28 1 97.06 66 MET B CA 1
ATOM 1840 C C . MET B 1 66 ? -1.084 -16.062 0.786 1 97.06 66 MET B C 1
ATOM 1842 O O . MET B 1 66 ? -2.244 -16.469 0.8 1 97.06 66 MET B O 1
ATOM 1846 N N . GLY B 1 67 ? -0.077 -16.719 0.317 1 98.31 67 GLY B N 1
ATOM 1847 C CA . GLY B 1 67 ? -0.268 -18 -0.346 1 98.31 67 GLY B CA 1
ATOM 1848 C C . GLY B 1 67 ? -0.715 -19.094 0.597 1 98.31 67 GLY B C 1
ATOM 1849 O O . GLY B 1 67 ? -1.26 -20.109 0.16 1 98.31 67 GLY B O 1
ATOM 1850 N N . VAL B 1 68 ? -0.495 -18.891 1.896 1 97.19 68 VAL B N 1
ATOM 1851 C CA . VAL B 1 68 ? -0.792 -19.891 2.916 1 97.19 68 VAL B CA 1
ATOM 1852 C C . VAL B 1 68 ? -2.27 -20.266 2.852 1 97.19 68 VAL B C 1
ATOM 1854 O O . VAL B 1 68 ? -2.625 -21.438 3.023 1 97.19 68 VAL B O 1
ATOM 1857 N N . LYS B 1 69 ? -3.145 -19.406 2.529 1 96.56 69 LYS B N 1
ATOM 1858 C CA . LYS B 1 69 ? -4.582 -19.672 2.545 1 96.56 69 LYS B CA 1
ATOM 1859 C C . LYS B 1 69 ? -4.992 -20.562 1.371 1 96.56 69 LYS B C 1
ATOM 1861 O O . LYS B 1 69 ? -6.102 -21.094 1.351 1 96.56 69 LYS B O 1
ATOM 1866 N N . TYR B 1 70 ? -4.117 -20.719 0.426 1 98.25 70 TYR B N 1
ATOM 1867 C CA . TYR B 1 70 ? -4.441 -21.516 -0.75 1 98.25 70 TYR B CA 1
ATOM 1868 C C . TYR B 1 70 ? -3.781 -22.891 -0.676 1 98.25 70 TYR B C 1
ATOM 1870 O O . TYR B 1 70 ? -3.916 -23.703 -1.596 1 98.25 70 TYR B O 1
ATOM 1878 N N . ALA B 1 71 ? -3.105 -23.25 0.391 1 97.69 71 ALA B N 1
ATOM 1879 C CA . ALA B 1 71 ? -2.291 -24.453 0.514 1 97.69 71 ALA B CA 1
ATOM 1880 C C . ALA B 1 71 ? -3.145 -25.703 0.372 1 97.69 71 ALA B C 1
ATOM 1882 O O . ALA B 1 71 ? -2.656 -26.75 -0.074 1 97.69 71 ALA B O 1
ATOM 1883 N N . ALA B 1 72 ? -4.402 -25.594 0.688 1 97.75 72 ALA B N 1
ATOM 1884 C CA . ALA B 1 72 ? -5.297 -26.734 0.619 1 97.75 72 ALA B CA 1
ATOM 1885 C C . ALA B 1 72 ? -5.465 -27.219 -0.821 1 97.75 72 ALA B C 1
ATOM 1887 O O . ALA B 1 72 ? -5.828 -28.375 -1.062 1 97.75 72 ALA B O 1
ATOM 1888 N N . HIS B 1 73 ? -5.207 -26.422 -1.774 1 98.12 73 HIS B N 1
ATOM 1889 C CA . HIS B 1 73 ? -5.371 -26.766 -3.184 1 98.12 73 HIS B CA 1
ATOM 1890 C C . HIS B 1 73 ? -4.09 -27.359 -3.758 1 98.12 73 HIS B C 1
ATOM 1892 O O . HIS B 1 73 ? -4.102 -27.922 -4.848 1 98.12 73 HIS B O 1
ATOM 1898 N N . GLY B 1 74 ? -2.896 -27.094 -3.178 1 96.88 74 GLY B N 1
ATOM 1899 C CA . GLY B 1 74 ? -1.629 -27.609 -3.67 1 96.88 74 GLY B CA 1
ATOM 1900 C C . GLY B 1 74 ? -1.503 -29.125 -3.535 1 96.88 74 GLY B C 1
ATOM 1901 O O . GLY B 1 74 ? -2.109 -29.719 -2.646 1 96.88 74 GLY B O 1
ATOM 1902 N N . PRO B 1 75 ? -0.866 -29.828 -4.266 1 97.06 75 PRO B N 1
ATOM 1903 C CA . PRO B 1 75 ? -0.041 -29.234 -5.32 1 97.06 75 PRO B CA 1
ATOM 1904 C C . PRO B 1 75 ? -0.738 -29.234 -6.68 1 97.06 75 PRO B C 1
ATOM 1906 O O . PRO B 1 75 ? -0.189 -28.719 -7.656 1 97.06 75 PRO B O 1
ATOM 1909 N N . ASP B 1 76 ? -2.039 -29.75 -6.762 1 97.06 76 ASP B N 1
ATOM 1910 C CA . ASP B 1 76 ? -2.453 -30.031 -8.133 1 97.06 76 ASP B CA 1
ATOM 1911 C C . ASP B 1 76 ? -3.947 -29.766 -8.312 1 97.06 76 ASP B C 1
ATOM 1913 O O . ASP B 1 76 ? -4.512 -30.078 -9.367 1 97.06 76 ASP B O 1
ATOM 1917 N N . ASP B 1 77 ? -4.602 -29.234 -7.363 1 97.69 77 ASP B N 1
ATOM 1918 C CA . ASP B 1 77 ? -5.98 -28.797 -7.543 1 97.69 77 ASP B CA 1
ATOM 1919 C C . ASP B 1 77 ? -6.043 -27.406 -8.172 1 97.69 77 ASP B C 1
ATOM 1921 O O . ASP B 1 77 ? -6.488 -26.453 -7.539 1 97.69 77 ASP B O 1
ATOM 1925 N N . LEU B 1 78 ? -5.719 -27.312 -9.438 1 98.12 78 LEU B N 1
ATOM 1926 C CA . LEU B 1 78 ? -5.637 -26.047 -10.156 1 98.12 78 LEU B CA 1
ATOM 1927 C C . LEU B 1 78 ? -7.023 -25.438 -10.328 1 98.12 78 LEU B C 1
ATOM 1929 O O . LEU B 1 78 ? -7.172 -24.219 -10.297 1 98.12 78 LEU B O 1
ATOM 1933 N N . ALA B 1 79 ? -8 -26.266 -10.523 1 96.69 79 ALA B N 1
ATOM 1934 C CA . ALA B 1 79 ? -9.359 -25.75 -10.664 1 96.69 79 ALA B CA 1
ATOM 1935 C C . ALA B 1 79 ? -9.82 -25.062 -9.383 1 96.69 79 ALA B C 1
ATOM 1937 O O . ALA B 1 79 ? -10.406 -23.984 -9.422 1 96.69 79 ALA B O 1
ATOM 1938 N N . GLY B 1 80 ? -9.648 -25.734 -8.242 1 97.38 80 GLY B N 1
ATOM 1939 C CA . GLY B 1 80 ? -9.977 -25.141 -6.965 1 97.38 80 GLY B CA 1
ATOM 1940 C C . GLY B 1 80 ? -9.211 -23.859 -6.695 1 97.38 80 GLY B C 1
ATOM 1941 O O . GLY B 1 80 ? -9.781 -22.875 -6.203 1 97.38 80 GLY B O 1
ATOM 1942 N N . LEU B 1 81 ? -7.906 -23.891 -7.008 1 98.31 81 LEU B N 1
ATOM 1943 C CA . LEU B 1 81 ? -7.074 -22.703 -6.859 1 98.31 81 LEU B CA 1
ATOM 1944 C C . LEU B 1 81 ? -7.609 -21.547 -7.703 1 98.31 81 LEU B C 1
ATOM 1946 O O . LEU B 1 81 ? -7.695 -20.422 -7.23 1 98.31 81 LEU B O 1
ATOM 1950 N N . CYS B 1 82 ? -7.914 -21.828 -8.938 1 97.62 82 CYS B N 1
ATOM 1951 C CA . CYS B 1 82 ? -8.422 -20.828 -9.867 1 97.62 82 CYS B CA 1
ATOM 1952 C C . CYS B 1 82 ? -9.633 -20.109 -9.289 1 97.62 82 CYS B C 1
ATOM 1954 O O . CYS B 1 82 ? -9.656 -18.875 -9.227 1 97.62 82 CYS B O 1
ATOM 1956 N N . HIS B 1 83 ? -10.578 -20.859 -8.789 1 96.25 83 HIS B N 1
ATOM 1957 C CA . HIS B 1 83 ? -11.805 -20.297 -8.234 1 96.25 83 HIS B CA 1
ATOM 1958 C C . HIS B 1 83 ? -11.531 -19.5 -6.973 1 96.25 83 HIS B C 1
ATOM 1960 O O . HIS B 1 83 ? -12 -18.359 -6.832 1 96.25 83 HIS B O 1
ATOM 1966 N N . ALA B 1 84 ? -10.789 -20.062 -6.133 1 96.62 84 ALA B N 1
ATOM 1967 C CA . ALA B 1 84 ? -10.5 -19.406 -4.859 1 96.62 84 ALA B CA 1
ATOM 1968 C C . ALA B 1 84 ? -9.727 -18.109 -5.078 1 96.62 84 ALA B C 1
ATOM 1970 O O . ALA B 1 84 ? -10.031 -17.094 -4.445 1 96.62 84 ALA B O 1
ATOM 1971 N N . PHE B 1 85 ? -8.742 -18.172 -5.953 1 97.62 85 PHE B N 1
ATOM 1972 C CA . PHE B 1 85 ? -7.898 -17.016 -6.242 1 97.62 85 PHE B CA 1
ATOM 1973 C C . PHE B 1 85 ? -8.719 -15.891 -6.855 1 97.62 85 PHE B C 1
ATOM 1975 O O . PHE B 1 85 ? -8.664 -14.75 -6.387 1 97.62 85 PHE B O 1
ATOM 1982 N N . LEU B 1 86 ? -9.5 -16.156 -7.812 1 96.12 86 LEU B N 1
ATOM 1983 C CA . LEU B 1 86 ? -10.273 -15.141 -8.523 1 96.12 86 LEU B CA 1
ATOM 1984 C C . LEU B 1 86 ? -11.391 -14.594 -7.637 1 96.12 86 LEU B C 1
ATOM 1986 O O . LEU B 1 86 ? -11.711 -13.406 -7.703 1 96.12 86 LEU B O 1
ATOM 1990 N N . ASP B 1 87 ? -11.938 -15.422 -6.781 1 93.38 87 ASP B N 1
ATOM 1991 C CA . ASP B 1 87 ? -12.992 -14.992 -5.867 1 93.38 87 ASP B CA 1
ATOM 1992 C C . ASP B 1 87 ? -12.445 -14.047 -4.801 1 93.38 87 ASP B C 1
ATOM 1994 O O . ASP B 1 87 ? -13.195 -13.273 -4.207 1 93.38 87 ASP B O 1
ATOM 1998 N N . GLY B 1 88 ? -11.203 -14.141 -4.578 1 93 88 GLY B N 1
ATOM 1999 C CA . GLY B 1 88 ? -10.578 -13.328 -3.551 1 93 88 GLY B CA 1
ATOM 2000 C C . GLY B 1 88 ? -10.195 -11.938 -4.035 1 93 88 GLY B C 1
ATOM 2001 O O . GLY B 1 88 ? -9.781 -11.094 -3.242 1 93 88 GLY B O 1
ATOM 2002 N N . ILE B 1 89 ? -10.336 -11.594 -5.32 1 93.44 89 ILE B N 1
ATOM 2003 C CA . ILE B 1 89 ? -9.977 -10.289 -5.871 1 93.44 89 ILE B CA 1
ATOM 2004 C C . ILE B 1 89 ? -11.172 -9.344 -5.777 1 93.44 89 ILE B C 1
ATOM 2006 O O . ILE B 1 89 ? -12.195 -9.555 -6.43 1 93.44 89 ILE B O 1
ATOM 2010 N N . PRO B 1 90 ? -11 -8.281 -5 1 91.38 90 PRO B N 1
ATOM 2011 C CA . PRO B 1 90 ? -12.117 -7.336 -4.891 1 91.38 90 PRO B CA 1
ATOM 2012 C C . PRO B 1 90 ? -12.391 -6.598 -6.199 1 91.38 90 PRO B C 1
ATOM 2014 O O . PRO B 1 90 ? -11.461 -6.148 -6.867 1 91.38 90 PRO B O 1
ATOM 2017 N N . ASN B 1 91 ? -13.68 -6.441 -6.492 1 91.69 91 ASN B N 1
ATOM 2018 C CA . ASN B 1 91 ? -14.078 -5.762 -7.723 1 91.69 91 ASN B CA 1
ATOM 2019 C C . ASN B 1 91 ? -13.266 -6.254 -8.914 1 91.69 91 ASN B C 1
ATOM 2021 O O . ASN B 1 91 ? -12.766 -5.453 -9.711 1 91.69 91 ASN B O 1
ATOM 2025 N N . ARG B 1 92 ? -13.172 -7.496 -8.992 1 93.69 92 ARG B N 1
ATOM 2026 C CA . ARG B 1 92 ? -12.266 -8.25 -9.859 1 93.69 92 ARG B CA 1
ATOM 2027 C C . ARG B 1 92 ? -12.312 -7.734 -11.289 1 93.69 92 ARG B C 1
ATOM 2029 O O . ARG B 1 92 ? -11.281 -7.383 -11.867 1 93.69 92 ARG B O 1
ATOM 2036 N N . ASP B 1 93 ? -13.438 -7.602 -11.93 1 93.94 93 ASP B N 1
ATOM 2037 C CA . ASP B 1 93 ? -13.555 -7.289 -13.344 1 93.94 93 ASP B CA 1
ATOM 2038 C C . ASP B 1 93 ? -13.164 -5.84 -13.625 1 93.94 93 ASP B C 1
ATOM 2040 O O . ASP B 1 93 ? -12.477 -5.555 -14.609 1 93.94 93 ASP B O 1
ATOM 2044 N N . SER B 1 94 ? -13.555 -5 -12.727 1 93.56 94 SER B N 1
ATOM 2045 C CA . SER B 1 94 ? -13.258 -3.588 -12.938 1 93.56 94 SER B CA 1
ATOM 2046 C C . SER B 1 94 ? -11.797 -3.275 -12.609 1 93.56 94 SER B C 1
ATOM 2048 O O . SER B 1 94 ? -11.18 -2.426 -13.25 1 93.56 94 SER B O 1
ATOM 2050 N N . MET B 1 95 ? -11.289 -4 -11.68 1 94.44 95 MET B N 1
ATOM 2051 C CA . MET B 1 95 ? -9.953 -3.674 -11.195 1 94.44 95 MET B CA 1
ATOM 2052 C C . MET B 1 95 ? -8.883 -4.395 -12.008 1 94.44 95 MET B C 1
ATOM 2054 O O . MET B 1 95 ? -7.848 -3.811 -12.336 1 94.44 95 MET B O 1
ATOM 2058 N N . PHE B 1 96 ? -9.219 -5.648 -12.398 1 97.31 96 PHE B N 1
ATOM 2059 C CA . PHE B 1 96 ? -8.125 -6.434 -12.961 1 97.31 96 PHE B CA 1
ATOM 2060 C C . PHE B 1 96 ? -8.539 -7.066 -14.281 1 97.31 96 PHE B C 1
ATOM 2062 O O . PHE B 1 96 ? -7.691 -7.5 -15.062 1 97.31 96 PHE B O 1
ATOM 2069 N N . ALA B 1 97 ? -9.82 -7.27 -14.547 1 97.94 97 ALA B N 1
ATOM 2070 C CA . ALA B 1 97 ? -10.367 -7.836 -15.773 1 97.94 97 ALA B CA 1
ATOM 2071 C C . ALA B 1 97 ? -9.617 -9.102 -16.172 1 97.94 97 ALA B C 1
ATOM 2073 O O . ALA B 1 97 ? -9.086 -9.188 -17.297 1 97.94 97 ALA B O 1
ATOM 2074 N N . PRO B 1 98 ? -9.633 -10.141 -15.312 1 98.25 98 PRO B N 1
ATOM 2075 C CA . PRO B 1 98 ? -8.922 -11.375 -15.641 1 98.25 98 PRO B CA 1
ATOM 2076 C C . PRO B 1 98 ? -9.609 -12.18 -16.75 1 98.25 98 PRO B C 1
ATOM 2078 O O . PRO B 1 98 ? -10.836 -12.281 -16.766 1 98.25 98 PRO B O 1
ATOM 2081 N N . GLU B 1 99 ? -8.812 -12.609 -17.672 1 98.56 99 GLU B N 1
ATOM 2082 C CA . GLU B 1 99 ? -9.227 -13.617 -18.656 1 98.56 99 GLU B CA 1
ATOM 2083 C C . GLU B 1 99 ? -8.602 -14.977 -18.344 1 98.56 99 GLU B C 1
ATOM 2085 O O . GLU B 1 99 ? -7.383 -15.125 -18.391 1 98.56 99 GLU B O 1
ATOM 2090 N N . ILE B 1 100 ? -9.461 -15.961 -18.062 1 98.25 100 ILE B N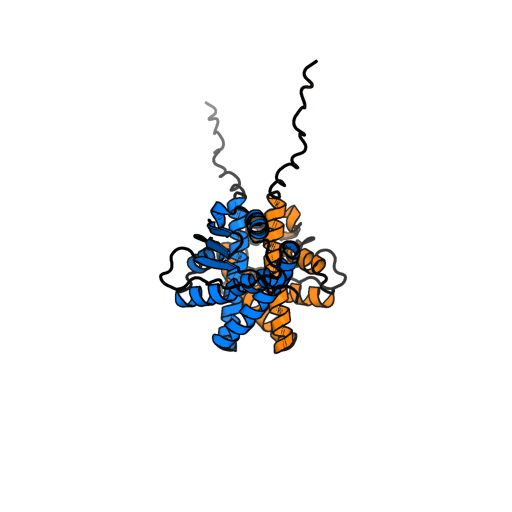 1
ATOM 2091 C CA . ILE B 1 100 ? -8.969 -17.328 -17.859 1 98.25 100 ILE B CA 1
ATOM 2092 C C . ILE B 1 100 ? -8.641 -17.953 -19.203 1 98.25 100 ILE B C 1
ATOM 2094 O O . ILE B 1 100 ? -9.539 -18.234 -20.016 1 98.25 100 ILE B O 1
ATOM 2098 N N . LYS B 1 101 ? -7.391 -18.156 -19.422 1 98.31 101 LYS B N 1
ATOM 2099 C CA . LYS B 1 101 ? -6.957 -18.75 -20.688 1 98.31 101 LYS B CA 1
ATOM 2100 C C . LYS B 1 101 ? -6.977 -20.281 -20.594 1 98.31 101 LYS B C 1
ATOM 2102 O O . LYS B 1 101 ? -7.184 -20.969 -21.594 1 98.31 101 LYS B O 1
ATOM 2107 N N . ARG B 1 102 ? -6.656 -20.703 -19.359 1 97.88 102 ARG B N 1
ATOM 2108 C CA . ARG B 1 102 ? -6.641 -22.141 -19.078 1 97.88 102 ARG B CA 1
ATOM 2109 C C . ARG B 1 102 ? -6.871 -22.406 -17.594 1 97.88 102 ARG B C 1
ATOM 2111 O O . ARG B 1 102 ? -6.371 -21.656 -16.734 1 97.88 102 ARG B O 1
ATOM 2118 N N . CYS B 1 103 ? -7.613 -23.344 -17.25 1 96.88 103 CYS B N 1
ATOM 2119 C CA . CYS B 1 103 ? -7.871 -23.766 -15.867 1 96.88 103 CYS B CA 1
ATOM 2120 C C . CYS B 1 103 ? -8.242 -25.25 -15.812 1 96.88 103 CYS B C 1
ATOM 2122 O O . CYS B 1 103 ? -9.406 -25.594 -15.617 1 96.88 103 CYS B O 1
ATOM 2124 N N . ASP B 1 104 ? -7.242 -26.062 -15.953 1 94.75 104 ASP B N 1
ATOM 2125 C CA . ASP B 1 104 ? -7.449 -27.516 -15.938 1 94.75 104 ASP B CA 1
ATOM 2126 C C . ASP B 1 104 ? -6.375 -28.219 -15.109 1 94.75 104 ASP B C 1
ATOM 2128 O O . ASP B 1 104 ? -5.66 -27.562 -14.336 1 94.75 104 ASP B O 1
ATOM 2132 N N . GLY B 1 105 ? -6.402 -29.484 -15.219 1 92.88 105 GLY B N 1
ATOM 2133 C CA . GLY B 1 105 ? -5.512 -30.266 -14.383 1 92.88 105 GLY B CA 1
ATOM 2134 C C . GLY B 1 105 ? -4.043 -30.078 -14.727 1 92.88 105 GLY B C 1
ATOM 2135 O O . GLY B 1 105 ? -3.166 -30.438 -13.945 1 92.88 105 GLY B O 1
ATOM 2136 N N . ASP B 1 106 ? -3.736 -29.469 -15.875 1 96.5 106 ASP B N 1
ATOM 2137 C CA . ASP B 1 106 ? -2.354 -29.359 -16.328 1 96.5 106 ASP B CA 1
ATOM 2138 C C . ASP B 1 106 ? -1.796 -27.969 -16.031 1 96.5 106 ASP B C 1
ATOM 2140 O O . ASP B 1 106 ? -0.595 -27.812 -15.805 1 96.5 106 ASP B O 1
ATOM 2144 N N . ALA B 1 107 ? -2.652 -26.938 -16.109 1 98.19 107 ALA B N 1
ATOM 2145 C CA . ALA B 1 107 ? -2.152 -25.578 -15.906 1 98.19 107 ALA B CA 1
ATOM 2146 C C . ALA B 1 107 ? -3.295 -24.625 -15.594 1 98.19 107 ALA B C 1
ATOM 2148 O O . ALA B 1 107 ? -4.445 -24.875 -15.961 1 98.19 107 ALA B O 1
ATOM 2149 N N . LEU B 1 108 ? -2.99 -23.609 -14.883 1 98.69 108 LEU B N 1
ATOM 2150 C CA . LEU B 1 108 ? -3.799 -22.406 -14.711 1 98.69 108 LEU B CA 1
ATOM 2151 C C . LEU B 1 108 ? -3.141 -21.219 -15.383 1 98.69 108 LEU B C 1
ATOM 2153 O O . LEU B 1 108 ? -2.008 -20.859 -15.047 1 98.69 108 LEU B O 1
ATOM 2157 N N . GLU B 1 109 ? -3.801 -20.672 -16.391 1 98.81 109 GLU B N 1
ATOM 2158 C CA . GLU B 1 109 ? -3.305 -19.484 -17.094 1 98.81 109 GLU B CA 1
ATOM 2159 C C . GLU B 1 109 ? -4.328 -18.359 -17.062 1 98.81 109 GLU B C 1
ATOM 2161 O O . GLU B 1 109 ? -5.473 -18.547 -17.484 1 98.81 109 GLU B O 1
ATOM 2166 N N . ILE B 1 110 ? -3.959 -17.266 -16.547 1 98.69 110 ILE B N 1
ATOM 2167 C CA . ILE B 1 110 ? -4.812 -16.094 -16.453 1 98.69 110 ILE B CA 1
ATOM 2168 C C . ILE B 1 110 ? -4.102 -14.883 -17.062 1 98.69 110 ILE B C 1
ATOM 2170 O O . ILE B 1 110 ? -2.92 -14.648 -16.797 1 98.69 110 ILE B O 1
ATOM 2174 N N . HIS B 1 111 ? -4.746 -14.164 -17.906 1 98.75 111 HIS B N 1
ATOM 2175 C CA . HIS B 1 111 ? -4.262 -12.883 -18.406 1 98.75 111 HIS B CA 1
ATOM 2176 C C . HIS B 1 111 ? -5.043 -11.727 -17.797 1 98.75 111 HIS B C 1
ATOM 2178 O O . HIS B 1 111 ? -6.266 -11.648 -17.953 1 98.75 111 HIS B O 1
ATOM 2184 N N . PHE B 1 112 ? -4.375 -10.859 -17.125 1 98.62 112 PHE B N 1
ATOM 2185 C CA . PHE B 1 112 ? -5 -9.656 -16.594 1 98.62 112 PHE B CA 1
ATOM 2186 C C . PHE B 1 112 ? -4.973 -8.531 -17.609 1 98.62 112 PHE B C 1
ATOM 2188 O O . PHE B 1 112 ? -3.902 -8.117 -18.062 1 98.62 112 PHE B O 1
ATOM 2195 N N . HIS B 1 113 ? -6.098 -7.992 -17.922 1 98.62 113 HIS B N 1
ATOM 2196 C CA . HIS B 1 113 ? -6.176 -6.961 -18.938 1 98.62 113 HIS B CA 1
ATOM 2197 C C . HIS B 1 113 ? -6.102 -5.566 -18.328 1 98.62 113 HIS B C 1
ATOM 2199 O O . HIS B 1 113 ? -5.918 -4.578 -19.031 1 98.62 113 HIS B O 1
ATOM 2205 N N . ARG B 1 114 ? -6.25 -5.496 -16.984 1 97.88 114 ARG B N 1
ATOM 2206 C CA . ARG B 1 114 ? -6.102 -4.266 -16.219 1 97.88 114 ARG B CA 1
ATOM 2207 C C . ARG B 1 114 ? -5.336 -4.512 -14.93 1 97.88 114 ARG B C 1
ATOM 2209 O O . ARG B 1 114 ? -5.316 -5.633 -14.422 1 97.88 114 ARG B O 1
ATOM 2216 N N . CYS B 1 115 ? -4.766 -3.559 -14.438 1 98.25 115 CYS B N 1
ATOM 2217 C CA . CYS B 1 115 ? -4.094 -3.578 -13.141 1 98.25 115 CYS B CA 1
ATOM 2218 C C . CYS B 1 115 ? -4.094 -2.191 -12.508 1 98.25 115 CYS B C 1
ATOM 2220 O O . CYS B 1 115 ? -3.473 -1.265 -13.023 1 98.25 115 CYS B O 1
ATOM 2222 N N . PRO B 1 116 ? -4.707 -2.055 -11.383 1 98.06 116 PRO B N 1
ATOM 2223 C CA . PRO B 1 116 ? -4.797 -0.736 -10.75 1 98.06 116 PRO B CA 1
ATOM 2224 C C . PRO B 1 116 ? -3.438 -0.203 -10.305 1 98.06 116 PRO B C 1
ATOM 2226 O O . PRO B 1 116 ? -3.246 1.013 -10.211 1 98.06 116 PRO B O 1
ATOM 2229 N N . LEU B 1 117 ? -2.449 -1.083 -10.031 1 98.69 117 LEU B N 1
ATOM 2230 C CA . LEU B 1 117 ? -1.106 -0.611 -9.719 1 98.69 117 LEU B CA 1
ATOM 2231 C C . LEU B 1 117 ? -0.444 0.009 -10.945 1 98.69 117 LEU B C 1
ATOM 2233 O O . LEU B 1 117 ? 0.066 1.13 -10.875 1 98.69 117 LEU B O 1
ATOM 2237 N N . LYS B 1 118 ? -0.485 -0.698 -12 1 98.75 118 LYS B N 1
ATOM 2238 C CA . LYS B 1 118 ? 0.125 -0.212 -13.234 1 98.75 118 LYS B CA 1
ATOM 2239 C C . LYS B 1 118 ? -0.551 1.069 -13.711 1 98.75 118 LYS B C 1
ATOM 2241 O O . LYS B 1 118 ? 0.122 2.008 -14.148 1 98.75 118 LYS B O 1
ATOM 2246 N N . GLU B 1 119 ? -1.828 1.092 -13.68 1 98.31 119 GLU B N 1
ATOM 2247 C CA . GLU B 1 119 ? -2.578 2.277 -14.086 1 98.31 119 GLU B CA 1
ATOM 2248 C C . GLU B 1 119 ? -2.209 3.482 -13.227 1 98.31 119 GLU B C 1
ATOM 2250 O O . GLU B 1 119 ? -2.115 4.605 -13.734 1 98.31 119 GLU B O 1
ATOM 2255 N N . ALA B 1 120 ? -2.043 3.23 -11.938 1 98.56 120 ALA B N 1
ATOM 2256 C CA . ALA B 1 120 ? -1.626 4.305 -11.039 1 98.56 120 ALA B CA 1
ATOM 2257 C C . ALA B 1 120 ? -0.241 4.824 -11.414 1 98.56 120 ALA B C 1
ATOM 2259 O O . ALA B 1 120 ? 0.002 6.035 -11.398 1 98.56 120 ALA B O 1
ATOM 2260 N N . TRP B 1 121 ? 0.693 3.908 -11.734 1 98.75 121 TRP B N 1
ATOM 2261 C CA . TRP B 1 121 ? 2.037 4.32 -12.117 1 98.75 121 TRP B CA 1
ATOM 2262 C C . TRP B 1 121 ? 2.01 5.098 -13.438 1 98.75 121 TRP B C 1
ATOM 2264 O O . TRP B 1 121 ? 2.754 6.062 -13.609 1 98.75 121 TRP B O 1
ATOM 2274 N N . GLN B 1 122 ? 1.161 4.676 -14.328 1 98.5 122 GLN B N 1
ATOM 2275 C CA . GLN B 1 122 ? 0.974 5.434 -15.562 1 98.5 122 GLN B CA 1
ATOM 2276 C C . GLN B 1 122 ? 0.453 6.836 -15.273 1 98.5 122 GLN B C 1
ATOM 2278 O O . GLN B 1 122 ? 0.941 7.816 -15.844 1 98.5 122 GLN B O 1
ATOM 2283 N N . ALA B 1 123 ? -0.498 6.941 -14.43 1 97.56 123 ALA B N 1
ATOM 2284 C CA . ALA B 1 123 ? -1.064 8.234 -14.07 1 97.56 123 ALA B CA 1
ATOM 2285 C C . ALA B 1 123 ? -0.018 9.125 -13.398 1 97.56 123 ALA B C 1
ATOM 2287 O O . ALA B 1 123 ? -0.084 10.352 -13.5 1 97.56 123 ALA B O 1
ATOM 2288 N N . GLN B 1 124 ? 0.933 8.516 -12.773 1 97.06 124 GLN B N 1
ATOM 2289 C CA . GLN B 1 124 ? 2.01 9.242 -12.109 1 97.06 124 GLN B CA 1
ATOM 2290 C C . GLN B 1 124 ? 3.076 9.688 -13.102 1 97.06 124 GLN B C 1
ATOM 2292 O O . GLN B 1 124 ? 4.062 10.32 -12.727 1 97.06 124 GLN B O 1
ATOM 2297 N N . GLY B 1 125 ? 2.975 9.234 -14.32 1 97.56 125 GLY B N 1
ATOM 2298 C CA . GLY B 1 125 ? 3.877 9.664 -15.375 1 97.56 125 GLY B CA 1
ATOM 2299 C C . GLY B 1 125 ? 5.113 8.797 -15.5 1 97.56 125 GLY B C 1
ATOM 2300 O O . GLY B 1 125 ? 6.117 9.211 -16.078 1 97.56 125 GLY B O 1
ATOM 2301 N N . LYS B 1 126 ? 5.031 7.645 -14.961 1 98.44 126 LYS B N 1
ATOM 2302 C CA . LYS B 1 126 ? 6.172 6.746 -15.094 1 98.44 126 LYS B CA 1
ATOM 2303 C C . LYS B 1 126 ? 6.402 6.359 -16.562 1 98.44 126 LYS B C 1
ATOM 2305 O O . LYS B 1 126 ? 5.449 6.141 -17.297 1 98.44 126 LYS B O 1
ATOM 2310 N N . SER B 1 127 ? 7.688 6.238 -16.969 1 98.19 127 SER B N 1
ATOM 2311 C CA . SER B 1 127 ? 8.039 5.777 -18.297 1 98.19 127 SER B CA 1
ATOM 2312 C C . SER B 1 127 ? 7.727 4.293 -18.469 1 98.19 127 SER B C 1
ATOM 2314 O O . SER B 1 127 ? 7.551 3.572 -17.484 1 98.19 127 SER B O 1
ATOM 2316 N N . ASP B 1 128 ? 7.773 3.859 -19.672 1 98.06 128 ASP B N 1
ATOM 2317 C CA . ASP B 1 128 ? 7.555 2.443 -19.953 1 98.06 128 ASP B CA 1
ATOM 2318 C C . ASP B 1 128 ? 8.648 1.585 -19.328 1 98.06 128 ASP B C 1
ATOM 2320 O O . ASP B 1 128 ? 8.391 0.465 -18.875 1 98.06 128 ASP B O 1
ATOM 2324 N N . GLU B 1 129 ? 9.805 2.09 -19.328 1 98.12 129 GLU B N 1
ATOM 2325 C CA . GLU B 1 129 ? 10.914 1.372 -18.719 1 98.12 129 GLU B CA 1
ATOM 2326 C C . GLU B 1 129 ? 10.703 1.214 -17.203 1 98.12 129 GLU B C 1
ATOM 2328 O O . GLU B 1 129 ? 10.883 0.123 -16.672 1 98.12 129 GLU B O 1
ATOM 2333 N N . ASP B 1 130 ? 10.305 2.268 -16.594 1 98.5 130 ASP B N 1
ATOM 2334 C CA . ASP B 1 130 ? 10.047 2.215 -15.164 1 98.5 130 ASP B CA 1
ATOM 2335 C C . ASP B 1 130 ? 8.844 1.336 -14.844 1 98.5 130 ASP B C 1
ATOM 2337 O O . ASP B 1 130 ? 8.828 0.629 -13.836 1 98.5 130 ASP B O 1
ATOM 2341 N N . LEU B 1 131 ? 7.891 1.44 -15.727 1 98.75 131 LEU B N 1
ATOM 2342 C CA . LEU B 1 131 ? 6.707 0.601 -15.562 1 98.75 131 LEU B CA 1
ATOM 2343 C C . LEU B 1 131 ? 7.082 -0.877 -15.594 1 98.75 131 LEU B C 1
ATOM 2345 O O . LEU B 1 131 ? 6.57 -1.666 -14.789 1 98.75 131 LEU B O 1
ATOM 2349 N N . GLU B 1 132 ? 7.906 -1.24 -16.516 1 98.81 132 GLU B N 1
ATOM 2350 C CA . GLU B 1 132 ? 8.359 -2.625 -16.609 1 98.81 132 GLU B CA 1
ATOM 2351 C C . GLU B 1 132 ? 9.062 -3.059 -15.328 1 98.81 132 GLU B C 1
ATOM 2353 O O . GLU B 1 132 ? 8.836 -4.164 -14.836 1 98.81 132 GLU B O 1
ATOM 2358 N N . LEU B 1 133 ? 9.891 -2.221 -14.805 1 98.88 133 LEU B N 1
ATOM 2359 C CA . LEU B 1 133 ? 10.641 -2.531 -13.586 1 98.88 133 LEU B CA 1
ATOM 2360 C C . LEU B 1 133 ? 9.703 -2.635 -12.383 1 98.88 133 LEU B C 1
ATOM 2362 O O . LEU B 1 133 ? 9.852 -3.539 -11.562 1 98.88 133 LEU B O 1
ATOM 2366 N N . LEU B 1 134 ? 8.758 -1.729 -12.328 1 98.94 134 LEU B N 1
ATOM 2367 C CA . LEU B 1 134 ? 7.812 -1.743 -11.211 1 98.94 134 LEU B CA 1
ATOM 2368 C C . LEU B 1 134 ? 6.906 -2.967 -11.281 1 98.94 134 LEU B C 1
ATOM 2370 O O . LEU B 1 134 ? 6.617 -3.592 -10.258 1 98.94 134 LEU B O 1
ATOM 2374 N N . CYS B 1 135 ? 6.477 -3.32 -12.469 1 98.88 135 CYS B N 1
ATOM 2375 C CA . CYS B 1 135 ? 5.688 -4.535 -12.641 1 98.88 135 CYS B CA 1
ATOM 2376 C C . CYS B 1 135 ? 6.488 -5.77 -12.25 1 98.88 135 CYS B C 1
ATOM 2378 O O . CYS B 1 135 ? 5.953 -6.691 -11.633 1 98.88 135 CYS B O 1
ATOM 2380 N N . ASN B 1 136 ? 7.707 -5.754 -12.672 1 98.81 136 ASN B N 1
ATOM 2381 C CA . ASN B 1 136 ? 8.602 -6.848 -12.305 1 98.81 136 ASN B CA 1
ATOM 2382 C C . ASN B 1 136 ? 8.742 -6.973 -10.789 1 98.81 136 ASN B C 1
ATOM 2384 O O . ASN B 1 136 ? 8.648 -8.07 -10.242 1 98.81 136 ASN B O 1
ATOM 2388 N N . MET B 1 137 ? 8.953 -5.91 -10.117 1 98.88 137 MET B N 1
ATOM 2389 C CA . MET B 1 137 ? 9.102 -5.871 -8.664 1 98.88 137 MET B CA 1
ATOM 2390 C C . MET B 1 137 ? 7.824 -6.32 -7.973 1 98.88 137 MET B C 1
ATOM 2392 O O . MET B 1 137 ? 7.852 -7.223 -7.137 1 98.88 137 MET B O 1
ATOM 2396 N N . ALA B 1 138 ? 6.73 -5.715 -8.344 1 98.81 138 ALA B N 1
ATOM 2397 C CA . ALA B 1 138 ? 5.453 -6 -7.695 1 98.81 138 ALA B CA 1
ATOM 2398 C C . ALA B 1 138 ? 4.977 -7.41 -8.031 1 98.81 138 ALA B C 1
ATOM 2400 O O . ALA B 1 138 ? 4.352 -8.07 -7.199 1 98.81 138 ALA B O 1
ATOM 2401 N N . GLY B 1 139 ? 5.297 -7.875 -9.242 1 98.75 139 GLY B N 1
ATOM 2402 C CA . GLY B 1 139 ? 4.82 -9.164 -9.727 1 98.75 139 GLY B CA 1
ATOM 2403 C C . GLY B 1 139 ? 5.434 -10.344 -9 1 98.75 139 GLY B C 1
ATOM 2404 O O . GLY B 1 139 ? 4.934 -11.461 -9.094 1 98.75 139 GLY B O 1
ATOM 2405 N N . ALA B 1 140 ? 6.523 -10.094 -8.289 1 98.81 140 ALA B N 1
ATOM 2406 C CA . ALA B 1 140 ? 7.152 -11.172 -7.531 1 98.81 140 ALA B CA 1
ATOM 2407 C C . ALA B 1 140 ? 6.207 -11.727 -6.473 1 98.81 140 ALA B C 1
ATOM 2409 O O . ALA B 1 140 ? 6.383 -12.852 -5.996 1 98.81 140 ALA B O 1
ATOM 2410 N N . ILE B 1 141 ? 5.172 -10.977 -6.113 1 98.88 141 ILE B N 1
ATOM 2411 C CA . ILE B 1 141 ? 4.164 -11.398 -5.148 1 98.88 141 ILE B CA 1
ATOM 2412 C C . ILE B 1 141 ? 3.492 -12.688 -5.633 1 98.88 141 ILE B C 1
ATOM 2414 O O . ILE B 1 141 ? 3.158 -13.555 -4.832 1 98.88 141 ILE B O 1
ATOM 2418 N N . ASP B 1 142 ? 3.287 -12.805 -6.934 1 98.75 142 ASP B N 1
ATOM 2419 C CA . ASP B 1 142 ? 2.592 -13.961 -7.488 1 98.75 142 ASP B CA 1
ATOM 2420 C C . ASP B 1 142 ? 3.426 -15.234 -7.332 1 98.75 142 ASP B C 1
ATOM 2422 O O . ASP B 1 142 ? 2.895 -16.281 -6.977 1 98.75 142 ASP B O 1
ATOM 2426 N N . GLY B 1 143 ? 4.719 -15.102 -7.621 1 98.62 143 GLY B N 1
ATOM 2427 C CA . GLY B 1 143 ? 5.582 -16.234 -7.367 1 98.62 143 GLY B CA 1
ATOM 2428 C C . GLY B 1 143 ? 5.566 -16.688 -5.918 1 98.62 143 GLY B C 1
ATOM 2429 O O . GLY B 1 143 ? 5.445 -17.875 -5.633 1 98.62 143 GLY B O 1
ATOM 2430 N N . GLY B 1 144 ? 5.703 -15.742 -5 1 98.81 144 GLY B N 1
ATOM 2431 C CA . GLY B 1 144 ? 5.605 -16.078 -3.59 1 98.81 144 GLY B CA 1
ATOM 2432 C C . GLY B 1 144 ? 4.297 -16.766 -3.232 1 98.81 144 GLY B C 1
ATOM 2433 O O . GLY B 1 144 ? 4.297 -17.781 -2.537 1 98.81 144 GLY B O 1
ATOM 2434 N N . LEU B 1 145 ? 3.23 -16.25 -3.691 1 98.75 145 LEU B N 1
ATOM 2435 C CA . LEU B 1 145 ? 1.893 -16.734 -3.354 1 98.75 145 LEU B CA 1
ATOM 2436 C C . LEU B 1 145 ? 1.684 -18.156 -3.84 1 98.75 145 LEU B C 1
ATOM 2438 O O . LEU B 1 145 ? 1.39 -19.062 -3.045 1 98.75 145 LEU B O 1
ATOM 2442 N N . PHE B 1 146 ? 1.878 -18.406 -5.125 1 98.75 146 PHE B N 1
ATOM 2443 C CA . PHE B 1 146 ? 1.505 -19.688 -5.711 1 98.75 146 PHE B CA 1
ATOM 2444 C C . PHE B 1 146 ? 2.484 -20.781 -5.293 1 98.75 146 PHE B C 1
ATOM 2446 O O . PHE B 1 146 ? 2.096 -21.938 -5.125 1 98.75 146 PHE B O 1
ATOM 2453 N N . GLU B 1 147 ? 3.775 -20.422 -5.137 1 98.56 147 GLU B N 1
ATOM 2454 C CA . GLU B 1 147 ? 4.746 -21.406 -4.688 1 98.56 147 GLU B CA 1
ATOM 2455 C C . GLU B 1 147 ? 4.52 -21.781 -3.227 1 98.56 147 GLU B C 1
ATOM 2457 O O . GLU B 1 147 ? 4.656 -22.953 -2.852 1 98.56 147 GLU B O 1
ATOM 2462 N N . ALA B 1 148 ? 4.148 -20.797 -2.414 1 98.44 148 ALA B N 1
ATOM 2463 C CA . ALA B 1 148 ? 3.793 -21.109 -1.03 1 98.44 148 ALA B CA 1
ATOM 2464 C C . ALA B 1 148 ? 2.555 -22 -0.966 1 98.44 148 ALA B C 1
ATOM 2466 O O . ALA B 1 148 ? 2.414 -22.797 -0.047 1 98.44 148 ALA B O 1
ATOM 2467 N N . ALA B 1 149 ? 1.693 -21.891 -1.93 1 98.44 149 ALA B N 1
ATOM 2468 C CA . ALA B 1 149 ? 0.483 -22.703 -1.997 1 98.44 149 ALA B CA 1
ATOM 2469 C C . ALA B 1 149 ? 0.794 -24.109 -2.502 1 98.44 149 ALA B C 1
ATOM 2471 O O . ALA B 1 149 ? -0.081 -24.984 -2.518 1 98.44 149 ALA B O 1
ATOM 2472 N N . GLY B 1 150 ? 2.041 -24.328 -2.955 1 98.31 150 GLY B N 1
ATOM 2473 C CA . GLY B 1 150 ? 2.465 -25.672 -3.318 1 98.31 150 GLY B CA 1
ATOM 2474 C C . GLY B 1 150 ? 2.535 -25.891 -4.816 1 98.31 150 GLY B C 1
ATOM 2475 O O . GLY B 1 150 ? 2.67 -27.016 -5.281 1 98.31 150 GLY B O 1
ATOM 2476 N N . PHE B 1 151 ? 2.453 -24.797 -5.586 1 98.69 151 PHE B N 1
ATOM 2477 C CA . PHE B 1 151 ? 2.445 -24.891 -7.039 1 98.69 151 PHE B CA 1
ATOM 2478 C C . PHE B 1 151 ? 3.746 -24.344 -7.625 1 98.69 151 PHE B C 1
ATOM 2480 O O . PHE B 1 151 ? 4.617 -23.891 -6.887 1 98.69 151 PHE B O 1
ATOM 2487 N N . VAL B 1 152 ? 3.936 -24.531 -8.906 1 98.69 152 VAL B N 1
ATOM 2488 C CA . VAL B 1 152 ? 5.039 -23.922 -9.641 1 98.69 152 VAL B CA 1
ATOM 2489 C C . VAL B 1 152 ? 4.543 -22.688 -10.391 1 98.69 152 VAL B C 1
ATOM 2491 O O . VAL B 1 152 ? 3.523 -22.75 -11.086 1 98.69 152 VAL B O 1
ATOM 2494 N N . PHE B 1 153 ? 5.191 -21.672 -10.234 1 98.75 153 PHE B N 1
ATOM 2495 C CA . PHE B 1 153 ? 4.777 -20.422 -10.867 1 98.75 153 PHE B CA 1
ATOM 2496 C C . PHE B 1 153 ? 5.684 -20.078 -12.047 1 98.75 153 PHE B C 1
ATOM 2498 O O . PHE B 1 153 ? 6.91 -20.109 -11.922 1 98.75 153 PHE B O 1
ATOM 2505 N N . ARG B 1 154 ? 5.082 -19.719 -13.172 1 98.31 154 ARG B N 1
ATOM 2506 C CA . ARG B 1 154 ? 5.809 -19.375 -14.391 1 98.31 154 ARG B CA 1
ATOM 2507 C C . ARG B 1 154 ? 5.215 -18.141 -15.055 1 98.31 154 ARG B C 1
ATOM 2509 O O . ARG B 1 154 ? 5.258 -18.016 -16.281 1 98.31 154 ARG B O 1
ATOM 2516 N N . GLY B 1 155 ? 4.625 -17.312 -14.344 1 97.62 155 GLY B N 1
ATOM 2517 C CA . GLY B 1 155 ? 3.971 -16.141 -14.914 1 97.62 155 GLY B CA 1
ATOM 2518 C C . GLY B 1 155 ? 4.945 -15.094 -15.406 1 97.62 155 GLY B C 1
ATOM 2519 O O . GLY B 1 155 ? 6.137 -15.148 -15.086 1 97.62 155 GLY B O 1
ATOM 2520 N N . GLU B 1 156 ? 4.418 -14.148 -16.25 1 98.12 156 GLU B N 1
ATOM 2521 C CA . GLU B 1 156 ? 5.18 -13.047 -16.812 1 98.12 156 GLU B CA 1
ATOM 2522 C C . GLU B 1 156 ? 4.539 -11.703 -16.484 1 98.12 156 GLU B C 1
ATOM 2524 O O . GLU B 1 156 ? 3.316 -11.555 -16.562 1 98.12 156 GLU B O 1
ATOM 2529 N N . THR B 1 157 ? 5.375 -10.805 -16.125 1 98.69 157 THR B N 1
ATOM 2530 C CA . THR B 1 157 ? 4.871 -9.453 -15.891 1 98.69 157 THR B CA 1
ATOM 2531 C C . THR B 1 157 ? 4.852 -8.648 -17.188 1 98.69 157 THR B C 1
ATOM 2533 O O . THR B 1 157 ? 5.438 -9.055 -18.188 1 98.69 157 THR B O 1
ATOM 2536 N N . TRP B 1 158 ? 4.219 -7.574 -17.141 1 98.69 158 TRP B N 1
ATOM 2537 C CA . TRP B 1 158 ? 4.031 -6.695 -18.297 1 98.69 158 TRP B CA 1
ATOM 2538 C C . TRP B 1 158 ? 5.371 -6.188 -18.812 1 98.69 158 TRP B C 1
ATOM 2540 O O . TRP B 1 158 ? 6.273 -5.879 -18.031 1 98.69 158 TRP B O 1
ATOM 2550 N N . LYS B 1 159 ? 5.543 -6.055 -20.094 1 98.38 159 LYS B N 1
ATOM 2551 C CA . LYS B 1 159 ? 6.641 -5.414 -20.812 1 98.38 159 LYS B CA 1
ATOM 2552 C C . LYS B 1 159 ? 6.117 -4.402 -21.828 1 98.38 159 LYS B C 1
ATOM 2554 O O . LYS B 1 159 ? 4.977 -4.5 -22.281 1 98.38 159 LYS B O 1
ATOM 2559 N N . PRO B 1 160 ? 7.016 -3.451 -22.078 1 97.81 160 PRO B N 1
ATOM 2560 C CA . PRO B 1 160 ? 6.574 -2.479 -23.078 1 97.81 160 PRO B CA 1
ATOM 2561 C C . PRO B 1 160 ? 6.066 -3.139 -24.359 1 97.81 160 PRO B C 1
ATOM 2563 O O . PRO B 1 160 ? 6.73 -4.02 -24.922 1 97.81 160 PRO B O 1
ATOM 2566 N N . GLY B 1 161 ? 4.84 -2.676 -24.766 1 96.88 161 GLY B N 1
ATOM 2567 C CA . GLY B 1 161 ? 4.242 -3.229 -25.969 1 96.88 161 GLY B CA 1
ATOM 2568 C C . GLY B 1 161 ? 3.18 -4.273 -25.672 1 96.88 161 GLY B C 1
ATOM 2569 O O . GLY B 1 161 ? 2.359 -4.586 -26.547 1 96.88 161 GLY B O 1
ATOM 2570 N N . ASP B 1 162 ? 3.18 -4.824 -24.484 1 97.44 162 ASP B N 1
ATOM 2571 C CA . ASP B 1 162 ? 2.166 -5.809 -24.125 1 97.44 162 ASP B CA 1
ATOM 2572 C C . ASP B 1 162 ? 0.803 -5.148 -23.922 1 97.44 162 ASP B C 1
ATOM 2574 O O . ASP B 1 162 ? 0.718 -4.023 -23.422 1 97.44 162 ASP B O 1
ATOM 2578 N N . GLU B 1 163 ? -0.181 -5.879 -24.297 1 96.88 163 GLU B N 1
ATOM 2579 C CA . GLU B 1 163 ? -1.537 -5.465 -23.953 1 96.88 163 GLU B CA 1
ATOM 2580 C C . GLU B 1 163 ? -1.873 -5.852 -22.516 1 96.88 163 GLU B C 1
ATOM 2582 O O . GLU B 1 163 ? -1.434 -6.895 -22.016 1 96.88 163 GLU B O 1
ATOM 2587 N N . GLY B 1 164 ? -2.627 -4.969 -21.844 1 97.56 164 GLY B N 1
ATOM 2588 C CA . GLY B 1 164 ? -3.035 -5.277 -20.484 1 97.56 164 GLY B CA 1
ATOM 2589 C C . GLY B 1 164 ? -1.886 -5.254 -19.5 1 97.56 164 GLY B C 1
ATOM 2590 O O . GLY B 1 164 ? -1.134 -4.277 -19.438 1 97.56 164 GLY B O 1
ATOM 2591 N N . CYS B 1 165 ? -1.808 -6.316 -18.734 1 97.81 165 CYS B N 1
ATOM 2592 C CA . CYS B 1 165 ? -0.761 -6.391 -17.719 1 97.81 165 CYS B CA 1
ATOM 2593 C C . CYS B 1 165 ? -0.182 -7.801 -17.625 1 97.81 165 CYS B C 1
ATOM 2595 O O . CYS B 1 165 ? 0.342 -8.32 -18.625 1 97.81 165 CYS B O 1
ATOM 2597 N N . CYS B 1 166 ? -0.151 -8.406 -16.453 1 97.19 166 CYS B N 1
ATOM 2598 C CA . CYS B 1 166 ? 0.611 -9.633 -16.234 1 97.19 166 CYS B CA 1
ATOM 2599 C C . CYS B 1 166 ? -0.132 -10.844 -16.781 1 97.19 166 CYS B C 1
ATOM 2601 O O . CYS B 1 166 ? -1.36 -10.836 -16.875 1 97.19 166 CYS B O 1
ATOM 2603 N N . ARG B 1 167 ? 0.565 -11.836 -17.188 1 98.62 167 ARG B N 1
ATOM 2604 C CA . ARG B 1 167 ? 0.105 -13.172 -17.547 1 98.62 167 ARG B CA 1
ATOM 2605 C C . ARG B 1 167 ? 0.584 -14.203 -16.531 1 98.62 167 ARG B C 1
ATOM 2607 O O . ARG B 1 167 ? 1.786 -14.453 -16.406 1 98.62 167 ARG B O 1
ATOM 2614 N N . LEU B 1 168 ? -0.36 -14.789 -15.852 1 98.69 168 LEU B N 1
ATOM 2615 C CA . LEU B 1 168 ? -0.02 -15.82 -14.875 1 98.69 168 LEU B CA 1
ATOM 2616 C C . LEU B 1 168 ? -0.02 -17.203 -15.523 1 98.69 168 LEU B C 1
ATOM 2618 O O . LEU B 1 168 ? -0.836 -17.469 -16.406 1 98.69 168 LEU B O 1
ATOM 2622 N N . LYS B 1 169 ? 0.841 -17.953 -15.078 1 98.81 169 LYS B N 1
ATOM 2623 C CA . LYS B 1 169 ? 0.898 -19.375 -15.406 1 98.81 169 LYS B CA 1
ATOM 2624 C C . LYS B 1 169 ? 1.302 -20.188 -14.18 1 98.81 169 LYS B C 1
ATOM 2626 O O . LYS B 1 169 ? 2.389 -20 -13.633 1 98.81 169 LYS B O 1
ATOM 2631 N N . VAL B 1 170 ? 0.416 -21.047 -13.797 1 98.81 170 VAL B N 1
ATOM 2632 C CA . VAL B 1 170 ? 0.616 -21.875 -12.609 1 98.81 170 VAL B CA 1
ATOM 2633 C C . VAL B 1 170 ? 0.532 -23.359 -12.992 1 98.81 170 VAL B C 1
ATOM 2635 O O . VAL B 1 170 ? -0.397 -23.766 -13.688 1 98.81 170 VAL B O 1
ATOM 2638 N N . LEU B 1 171 ? 1.516 -24.062 -12.609 1 98.69 171 LEU B N 1
ATOM 2639 C CA . LEU B 1 171 ? 1.605 -25.5 -12.867 1 98.69 171 LEU B CA 1
ATOM 2640 C C . LEU B 1 171 ? 1.558 -26.281 -11.57 1 98.69 171 LEU B C 1
ATOM 2642 O O . LEU B 1 171 ? 1.795 -25.734 -10.492 1 98.69 171 LEU B O 1
ATOM 2646 N N . PRO B 1 172 ? 1.156 -27.547 -11.695 1 98.25 172 PRO B N 1
ATOM 2647 C CA . PRO B 1 172 ? 1.22 -28.375 -10.484 1 98.25 172 PRO B CA 1
ATOM 2648 C C . PRO B 1 172 ? 2.602 -28.359 -9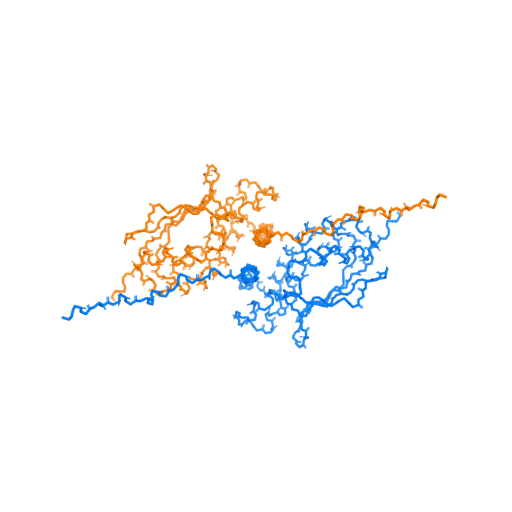.836 1 98.25 172 PRO B C 1
ATOM 2650 O O . PRO B 1 172 ? 3.615 -28.281 -10.531 1 98.25 172 PRO B O 1
ATOM 2653 N N . GLY B 1 173 ? 2.561 -28.453 -8.531 1 97.06 173 GLY B N 1
ATOM 2654 C CA . GLY B 1 173 ? 3.807 -28.562 -7.789 1 97.06 173 GLY B CA 1
ATOM 2655 C C . GLY B 1 173 ? 4.355 -29.984 -7.758 1 97.06 173 GLY B C 1
ATOM 2656 O O . GLY B 1 173 ? 3.789 -30.891 -8.367 1 97.06 173 GLY B O 1
ATOM 2657 N N . PRO B 1 174 ? 5.566 -30.094 -7.219 1 91.12 174 PRO B N 1
ATOM 2658 C CA . PRO B 1 174 ? 6.141 -31.438 -7.105 1 91.12 174 PRO B CA 1
ATOM 2659 C C . PRO B 1 174 ? 5.285 -32.375 -6.25 1 91.12 174 PRO B C 1
ATOM 2661 O O . PRO B 1 174 ? 4.676 -31.938 -5.27 1 91.12 174 PRO B O 1
ATOM 2664 N N . LYS B 1 175 ? 5.031 -33.594 -6.746 1 81.06 175 LYS B N 1
ATOM 2665 C CA . LYS B 1 175 ? 4.285 -34.625 -6.008 1 81.06 175 LYS B CA 1
ATOM 2666 C C . LYS B 1 175 ? 5.105 -35.156 -4.836 1 81.06 175 LYS B C 1
ATOM 2668 O O . LYS B 1 175 ? 6.332 -35.219 -4.91 1 81.06 175 LYS B O 1
ATOM 2673 N N . ALA B 1 176 ? 4.535 -34.938 -3.645 1 62.06 176 ALA B N 1
ATOM 2674 C CA . ALA B 1 176 ? 5.238 -35.562 -2.537 1 62.06 176 ALA B CA 1
ATOM 2675 C C . ALA B 1 176 ? 5.777 -36.938 -2.947 1 62.06 176 ALA B C 1
ATOM 2677 O O . ALA B 1 176 ? 5.094 -37.688 -3.637 1 62.06 176 ALA B O 1
ATOM 2678 N N . ALA B 1 177 ? 7.113 -37.031 -2.988 1 49.5 177 ALA B N 1
ATOM 2679 C CA . ALA B 1 177 ? 7.699 -38.375 -3.148 1 49.5 177 ALA B CA 1
ATOM 2680 C C . ALA B 1 177 ? 7.051 -39.375 -2.195 1 49.5 177 ALA B C 1
ATOM 2682 O O . ALA B 1 177 ? 6.609 -39 -1.104 1 49.5 177 ALA B O 1
#

Nearest PDB structures (foldseek):
  1wc8-assembly1_A-2  TM=6.887E-01  e=7.385E-04  Mus musculus
  6aq3-assembly1_A  TM=5.788E-01  e=1.844E-03  Naegleria fowleri
  5kbe-assembly1_A  TM=5.947E-01  e=2.317E-03  Acinetobacter calcoaceticus
  7b70-assembly1_A  TM=5.910E-01  e=6.126E-03  Drosophila melanogaster
  9b8p-assembly1_H  TM=1.837E-01  e=4.152E+00  Rattus norvegicus

pLDDT: mean 91.27, std 18.17, range [29.81, 98.94]

InterPro domains:
  IPR026002 L-2-amino-thiazoline-4-carboxylic acid hydrolase-like [PF14196] (30-165)

Foldseek 3Di:
DPPPPPDPPPPPPPPDDDDPVVVVLVVLLVVLVVLLVQLVVCCVVPNNVRSLVVLLVVLLVVLLVQQQVLLVCAQFNQQVSVVVVQVPDPVNCVAFNKDFPDGDRFKTKIDTQHHSSLVSCVVVVDDQVSSQSSQSSNVSSNCSNNVSSQWHWDKAFDHPPDGGTIMTMIGGHDDDD/DPPPPPDDPPPPDPPDDDDPVVVVLVVLLVVLVVLLVQLVVCCVVPNNVRSLVVLLVVLLVVLLVQQQVLLVCAQFNQQVSVVVVQVPDPVNCVAFNKDFPDGDRFKTKIDTQAHSSLVSCVVVVDDQVSSQSSQSSNVSSNCSNNVSSQWHWDKAFDHPPDGGTIMTMIGGHDDDD

Secondary structure (DSSP, 8-state):
-------------------HHHHHHHHHHHHHHHHHHHHHHHHHHH-HHHHHHHHHHHHHHHHHHHHGGGGGGTTT-HHHHHHHHHHTSTTHHHHT-EEEEEESSS-EEEEES--HHHHHHHHTT--HHHHHHHHHHHHHHHHHHHHHTT-EE--B---TT-SSS-EEEEEPPPP--/-------------------HHHHHHHHHHHHHHHHHHHHHHHHHHH-HHHHHHHHHHHHHHHHHHHHGGGGGGTTT-HHHHHHHHHHTSTTHHHHT-EEEEEESSS-EEEEES--HHHHHHHHTT--HHHHHHHHHHHHHHHHHHHHHTT-EE--B---TT-SSS-EEEEEPPPP--

Organism: NCBI:txid1064539

Sequence (354 aa):
MTEDTKPPAFAPAAGAAPDHATQLRNAYAMRAASYAHMFDVLRERYGTETALDIGREATRRLGEAMGVKYAAHGPDDLAGLCHAFLDGIPNRDSMFAPEIKRCDGDALEIHFHRCPLKEAWQAQGKSDEDLELLCNMAGAIDGGLFEAAGFVFRGETWKPGDEGCCRLKVLPGPKAAMTEDTKPPAFAPAAGAAPDHATQLRNAYAMRAASYAHMFDVLRERYGTETALDIGREATRRLGEAMGVKYAAHGPDDLAGLCHAFLDGIPNRDSMFAPEIKRCDGDALEIHFHRCPLKEAWQAQGKSDEDLELLCNMAGAIDGGLFEAAGFVFRGETWKPGDEGCCRLKVLPGPKAA

Solvent-accessible surface area (backbone atoms only — not comparable to full-atom values): 18194 Å² total; per-residue (Å²): 135,85,78,78,74,72,74,83,76,74,64,79,73,80,80,73,76,73,51,67,71,53,51,44,52,50,43,40,28,51,40,32,47,51,51,51,32,43,40,50,52,34,26,75,74,61,33,62,70,52,22,42,52,53,42,23,52,20,27,17,52,50,13,31,66,60,10,55,82,47,36,84,30,39,34,55,39,35,50,61,41,52,51,55,55,57,69,67,41,75,66,36,63,82,42,25,33,69,40,79,78,38,66,36,82,72,35,31,27,36,37,24,54,36,40,51,41,60,53,36,42,50,74,70,62,52,49,60,69,53,44,28,51,50,35,48,19,58,46,27,19,53,45,20,16,40,38,51,11,34,27,37,60,68,52,44,57,37,45,82,88,55,73,56,34,39,36,44,30,37,32,53,25,80,71,83,127,135,84,79,78,74,72,74,81,79,73,63,76,75,80,80,72,75,73,52,68,69,54,50,44,51,51,44,40,28,51,39,31,48,51,51,50,33,42,41,50,52,34,26,75,73,61,33,63,69,52,22,41,52,52,42,22,51,18,28,18,51,50,13,31,65,61,10,55,82,45,35,85,29,39,33,53,39,33,50,60,41,52,51,54,56,57,69,66,41,77,65,36,63,84,40,26,34,70,40,78,76,38,66,37,82,71,34,30,28,36,38,23,54,36,42,51,43,60,52,36,41,49,74,70,63,52,49,60,68,54,46,29,52,49,34,48,20,57,47,28,20,53,46,22,15,40,38,51,12,35,25,38,60,66,51,44,57,37,46,82,90,56,76,56,34,39,36,44,31,37,31,54,25,81,71,82,125

Radius of gyration: 23.66 Å; Cα contacts (8 Å, |Δi|>4): 632; chains: 2; bounding box: 68×88×52 Å